Protein AF-0000000069870110 (afdb_homodimer)

Sequence (218 aa):
MSTYSYKNPKFINSPKGVVEVVEVIYDGKDDPAYSLAIIKWENTYKLGIRWNIAYSEWDDYRKQNGQDECIGNPQSRGIPTWFVLPDDMMFGEKFSGAMQRLDELRKGKMSTYSYKNPKFINSPKGVVEVVEVIYDGKDDPAYSLAIIKWENTYKLGIRWNIAYSEWDDYRKQNGQDECIGNPQSRGIPTWFVLPDDMMFGEKFSGAMQRLDELRKGK

pLDDT: mean 87.34, std 10.08, range [49.31, 97.25]

Secondary structure (DSSP, 8-state):
-----B--GGG--PSTTTEEEEEEEEE-SSTT-EEEEEEEETTEEEEEEEESS-GGGTT-HHHHTTSS-B--BSEETTEE--EEPPTTPPB-GGGHHHHHHHHHHHHT-/-----B--GGG--PSTTTEEEEEEEEE-SSTT-EEEEEEEETTEEEEEEEESS-GGGTT-HHHHTTSS-B--BSEETTEE--EEPPTT--B-GGGHHHHHHHHHHHHT-

Organism: Bacteroides thetaiotaomicron (strain ATCC 29148 / DSM 2079 / JCM 5827 / CCUG 10774 / NCTC 10582 / VPI-5482 / E50) (NCBI:txid226186)

Solvent-accessible surface area (backbone atoms only — not comparable to full-atom values): 11997 Å² total; per-residue (Å²): 126,76,45,65,37,50,73,61,70,74,72,51,32,40,61,77,92,38,34,41,57,74,42,76,74,41,74,36,71,81,80,62,26,33,33,34,27,40,24,33,48,79,87,36,74,39,45,27,36,28,32,43,55,28,80,83,46,66,78,32,66,51,25,31,65,42,75,36,70,32,57,25,31,47,50,57,98,81,38,43,34,62,43,71,52,67,85,81,62,39,63,28,76,89,48,41,67,59,51,49,51,50,52,29,51,66,70,71,93,128,76,45,66,38,50,73,61,70,74,70,51,31,38,60,77,92,38,33,41,57,75,43,77,74,41,75,38,74,79,80,62,28,33,34,34,27,40,24,31,47,78,87,37,74,39,47,28,36,29,32,43,56,29,79,83,45,67,79,32,64,51,26,30,65,42,73,35,70,34,56,25,30,46,50,59,97,82,37,41,33,61,43,73,53,66,85,84,63,37,64,29,77,91,47,43,67,58,52,48,51,49,52,31,52,65,68,71,93

Structure (mmCIF, N/CA/C/O backbone):
data_AF-0000000069870110-model_v1
#
loop_
_entity.id
_entity.type
_entity.pdbx_description
1 polymer 'Uncharacterized protein'
#
loop_
_atom_site.group_PDB
_atom_site.id
_atom_site.type_symbol
_atom_site.label_atom_id
_atom_site.label_alt_id
_atom_site.label_comp_id
_atom_site.label_asym_id
_atom_site.label_entity_id
_atom_site.label_seq_id
_atom_site.pdbx_PDB_ins_code
_atom_site.Cartn_x
_atom_site.Cartn_y
_atom_site.Cartn_z
_atom_site.occupancy
_atom_site.B_iso_or_equiv
_atom_site.auth_seq_id
_atom_site.auth_comp_id
_atom_site.auth_asym_id
_atom_site.auth_atom_id
_atom_site.pdbx_PDB_model_num
ATOM 1 N N . MET A 1 1 ? 4.992 -23.312 -16.391 1 50 1 MET A N 1
ATOM 2 C CA . MET A 1 1 ? 5.48 -22.438 -15.32 1 50 1 MET A CA 1
ATOM 3 C C . MET A 1 1 ? 5.363 -20.969 -15.734 1 50 1 MET A C 1
ATOM 5 O O . MET A 1 1 ? 5.746 -20.594 -16.844 1 50 1 MET A O 1
ATOM 9 N N . SER A 1 2 ? 4.379 -20.234 -15.219 1 60.72 2 SER A N 1
ATOM 10 C CA . SER A 1 2 ? 4.199 -18.859 -15.672 1 60.72 2 SER A CA 1
ATOM 11 C C . SER A 1 2 ? 5.477 -18.047 -15.492 1 60.72 2 SER A C 1
ATOM 13 O O . SER A 1 2 ? 6.219 -18.234 -14.531 1 60.72 2 SER A O 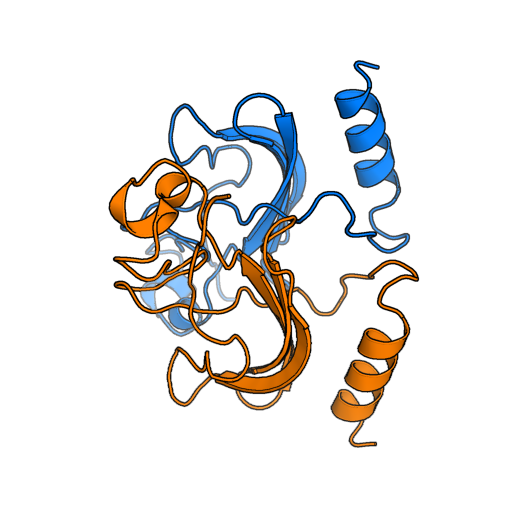1
ATOM 15 N N . THR A 1 3 ? 5.961 -17.609 -16.578 1 84.06 3 THR A N 1
ATOM 16 C CA . THR A 1 3 ? 7.207 -16.844 -16.625 1 84.06 3 THR A CA 1
ATOM 17 C C . THR A 1 3 ? 6.938 -15.352 -16.547 1 84.06 3 THR A C 1
ATOM 19 O O . THR A 1 3 ? 7.27 -14.602 -17.469 1 84.06 3 THR A O 1
ATOM 22 N N . TYR A 1 4 ? 6.242 -14.852 -15.531 1 89.81 4 TYR A N 1
ATOM 23 C CA . TYR A 1 4 ? 5.953 -13.43 -15.398 1 89.81 4 TYR A CA 1
ATOM 24 C C . TYR A 1 4 ? 7.234 -12.609 -15.367 1 89.81 4 TYR A C 1
ATOM 26 O O . TYR A 1 4 ? 8.266 -13.078 -14.875 1 89.81 4 TYR A O 1
ATOM 34 N N . SER A 1 5 ? 7.129 -11.453 -16.047 1 92.75 5 SER A N 1
ATOM 35 C CA . SER A 1 5 ? 8.195 -10.469 -15.898 1 92.75 5 SER A CA 1
ATOM 36 C C . SER A 1 5 ? 7.664 -9.141 -15.367 1 92.75 5 SER A C 1
ATOM 38 O O . SER A 1 5 ? 6.488 -8.82 -15.547 1 92.75 5 SER A O 1
ATOM 40 N N . TYR A 1 6 ? 8.445 -8.484 -14.602 1 94.62 6 TYR A N 1
ATOM 41 C CA . TYR A 1 6 ? 8.094 -7.168 -14.078 1 94.62 6 TYR A CA 1
ATOM 42 C C . TYR A 1 6 ? 9.336 -6.285 -13.969 1 94.62 6 TYR A C 1
ATOM 44 O O . TYR A 1 6 ? 10.461 -6.766 -14.109 1 94.62 6 TYR A O 1
ATOM 52 N N . LYS A 1 7 ? 9.102 -5.055 -13.758 1 94.25 7 LYS A N 1
ATOM 53 C CA . LYS A 1 7 ? 10.211 -4.113 -13.625 1 94.25 7 LYS A CA 1
ATOM 54 C C . LYS A 1 7 ? 11.031 -4.406 -12.375 1 94.25 7 LYS A C 1
ATOM 56 O O . LYS A 1 7 ? 10.477 -4.641 -11.305 1 94.25 7 LYS A O 1
ATOM 61 N N . ASN A 1 8 ? 12.344 -4.402 -12.586 1 95.25 8 ASN A N 1
ATOM 62 C CA . ASN A 1 8 ? 13.234 -4.543 -11.438 1 95.25 8 ASN A CA 1
ATOM 63 C C . ASN A 1 8 ? 12.961 -3.469 -10.391 1 95.25 8 ASN A C 1
ATOM 65 O O . ASN A 1 8 ? 13.062 -2.273 -10.672 1 95.25 8 ASN A O 1
ATOM 69 N N . PRO A 1 9 ? 12.555 -3.916 -9.141 1 96.25 9 PRO A N 1
ATOM 70 C CA . PRO A 1 9 ? 12.188 -2.945 -8.102 1 96.25 9 PRO A CA 1
ATOM 71 C C . PRO A 1 9 ? 13.289 -1.921 -7.844 1 96.25 9 PRO A C 1
ATOM 73 O O . PRO A 1 9 ? 13.008 -0.789 -7.445 1 96.25 9 PRO A O 1
ATOM 76 N N . LYS A 1 10 ? 14.477 -2.238 -8.07 1 95.88 10 LYS A N 1
ATOM 77 C CA . LYS A 1 10 ? 15.602 -1.339 -7.832 1 95.88 10 LYS A CA 1
ATOM 78 C C . LYS A 1 10 ? 15.492 -0.081 -8.688 1 95.88 10 LYS A C 1
ATOM 80 O O . LYS A 1 10 ? 16.016 0.975 -8.32 1 95.88 10 LYS A O 1
ATOM 85 N N . PHE A 1 11 ? 14.703 -0.206 -9.781 1 96.81 11 PHE A N 1
ATOM 86 C CA . PHE A 1 11 ? 14.695 0.89 -10.742 1 96.81 11 PHE A CA 1
ATOM 87 C C . PHE A 1 11 ? 13.328 1.565 -10.781 1 96.81 11 PHE A C 1
ATOM 89 O O . PHE A 1 11 ? 13.039 2.346 -11.695 1 96.81 11 PHE A O 1
ATOM 96 N N . ILE A 1 12 ? 12.469 1.24 -9.852 1 97.25 12 ILE A N 1
ATOM 97 C CA . ILE A 1 12 ? 11.18 1.907 -9.742 1 97.25 12 ILE A CA 1
ATOM 98 C C . ILE A 1 12 ? 11.328 3.207 -8.953 1 97.25 12 ILE A C 1
ATOM 100 O O . ILE A 1 12 ? 11.391 3.189 -7.723 1 97.25 12 ILE A O 1
ATOM 104 N N . ASN A 1 13 ? 11.383 4.301 -9.719 1 96 13 ASN A N 1
ATOM 105 C CA . ASN A 1 13 ? 11.672 5.59 -9.102 1 96 13 ASN A CA 1
ATOM 106 C C . ASN A 1 13 ? 10.578 6.609 -9.398 1 96 13 ASN A C 1
ATOM 108 O O . ASN A 1 13 ? 10.852 7.805 -9.508 1 96 13 ASN A O 1
ATOM 112 N N . SER A 1 14 ? 9.43 6.172 -9.609 1 93.38 14 SER A N 1
ATOM 113 C CA . SER A 1 14 ? 8.281 7.035 -9.867 1 93.38 14 SER A CA 1
ATOM 114 C C . SER A 1 14 ? 7.508 7.324 -8.586 1 93.38 14 SER A C 1
ATOM 116 O O . SER A 1 14 ? 7.34 6.438 -7.742 1 93.38 14 SER A O 1
ATOM 118 N N . PRO A 1 15 ? 6.977 8.547 -8.5 1 90.06 15 PRO A N 1
ATOM 119 C CA . PRO A 1 15 ? 7.18 9.672 -9.414 1 90.06 15 PRO A CA 1
ATOM 120 C C . PRO A 1 15 ? 8.633 10.141 -9.453 1 90.06 15 PRO A C 1
ATOM 122 O O . PRO A 1 15 ? 9.312 10.148 -8.43 1 90.06 15 PRO A O 1
ATOM 125 N N . LYS A 1 16 ? 9.039 10.523 -10.609 1 88.69 16 LYS A N 1
ATOM 126 C CA . LYS A 1 16 ? 10.414 10.961 -10.82 1 88.69 16 LYS A CA 1
ATOM 127 C C . LYS A 1 16 ? 10.734 12.188 -9.969 1 88.69 16 LYS A C 1
ATOM 129 O O . LYS A 1 16 ? 9.922 13.117 -9.875 1 88.69 16 LYS A O 1
ATOM 134 N N . GLY A 1 17 ? 11.914 12.148 -9.344 1 88.56 17 GLY A N 1
ATOM 135 C CA . GLY A 1 17 ? 12.336 13.273 -8.539 1 88.56 17 GLY A CA 1
ATOM 136 C C . GLY A 1 17 ? 11.812 13.219 -7.113 1 88.56 17 GLY A C 1
ATOM 137 O O . GLY A 1 17 ? 12.203 14.031 -6.27 1 88.56 17 GLY A O 1
ATOM 138 N N . VAL A 1 18 ? 10.961 12.359 -6.852 1 90.44 18 VAL A N 1
ATOM 139 C CA . VAL A 1 18 ? 10.352 12.258 -5.531 1 90.44 18 VAL A CA 1
ATOM 140 C C . VAL A 1 18 ? 10.836 10.992 -4.836 1 90.44 18 VAL A C 1
ATOM 142 O O . VAL A 1 18 ? 11.055 10.984 -3.623 1 90.44 18 VAL A O 1
ATOM 145 N N . VAL A 1 19 ? 11.078 9.969 -5.711 1 95.19 19 VAL A N 1
ATOM 146 C CA . VAL A 1 19 ? 11.391 8.664 -5.145 1 95.19 19 VAL A CA 1
ATOM 147 C C . VAL A 1 19 ? 12.781 8.219 -5.605 1 95.19 19 VAL A C 1
ATOM 149 O O . VAL A 1 19 ? 13.117 8.344 -6.785 1 95.19 19 VAL A O 1
ATOM 152 N N . GLU A 1 20 ? 13.531 7.762 -4.676 1 95.5 20 GLU A N 1
ATOM 153 C CA . GLU A 1 20 ? 14.773 7.039 -4.926 1 95.5 20 GLU A CA 1
ATOM 154 C C . GLU A 1 20 ? 14.82 5.73 -4.137 1 95.5 20 GLU A C 1
ATOM 156 O O . GLU A 1 20 ? 14.555 5.715 -2.934 1 95.5 20 GLU A O 1
ATOM 161 N N . VAL A 1 21 ? 15.133 4.672 -4.875 1 95.81 21 VAL A N 1
ATOM 162 C CA . VAL A 1 21 ? 15.273 3.404 -4.164 1 95.81 21 VAL A CA 1
ATOM 163 C C . VAL A 1 21 ? 16.656 3.32 -3.531 1 95.81 21 VAL A C 1
ATOM 165 O O . VAL A 1 21 ? 17.672 3.387 -4.23 1 95.81 21 VAL A O 1
ATOM 168 N N . VAL A 1 22 ? 16.688 3.199 -2.252 1 92.88 22 VAL A N 1
ATOM 169 C CA . VAL A 1 22 ? 17.938 3.123 -1.499 1 92.88 22 VAL A CA 1
ATOM 170 C C . VAL A 1 22 ? 18.391 1.668 -1.401 1 92.88 22 VAL A C 1
ATOM 172 O O . VAL A 1 22 ? 19.562 1.358 -1.64 1 92.88 22 VAL A O 1
ATOM 175 N N . GLU A 1 23 ? 17.453 0.783 -1.033 1 92.56 23 GLU A N 1
ATOM 176 C CA . GLU A 1 23 ? 17.75 -0.632 -0.835 1 92.56 23 GLU A CA 1
ATOM 177 C C . GLU A 1 23 ? 16.5 -1.488 -1.014 1 92.56 23 GLU A C 1
ATOM 179 O O . GLU A 1 23 ? 15.469 -1.215 -0.407 1 92.56 23 GLU A O 1
ATOM 184 N N . VAL A 1 24 ? 16.641 -2.502 -1.857 1 92.44 24 VAL A N 1
ATOM 185 C CA . VAL A 1 24 ? 15.578 -3.49 -1.952 1 92.44 24 VAL A CA 1
ATOM 186 C C . VAL A 1 24 ? 15.742 -4.535 -0.851 1 92.44 24 VAL A C 1
ATOM 188 O O . VAL A 1 24 ? 16.75 -5.254 -0.812 1 92.44 24 VAL A O 1
ATOM 191 N N . ILE A 1 25 ? 14.766 -4.605 -0.024 1 87 25 ILE A N 1
ATOM 192 C CA . ILE A 1 25 ? 14.789 -5.488 1.137 1 87 25 ILE A CA 1
ATOM 193 C C . ILE A 1 25 ? 14.297 -6.875 0.742 1 87 25 ILE A C 1
ATOM 195 O O . ILE A 1 25 ? 14.828 -7.887 1.202 1 87 25 ILE A O 1
ATOM 199 N N . TYR A 1 26 ? 13.266 -6.902 0.04 1 87.31 26 TYR A N 1
ATOM 200 C CA . TYR A 1 26 ? 12.617 -8.133 -0.398 1 87.31 26 TYR A CA 1
ATOM 201 C C . TYR A 1 26 ? 12.109 -8 -1.828 1 87.31 26 TYR A C 1
ATOM 203 O O . TYR A 1 26 ? 11.523 -6.977 -2.195 1 87.31 26 TYR A O 1
ATOM 211 N N . ASP A 1 27 ? 12.352 -8.852 -2.641 1 90.19 27 ASP A N 1
ATOM 212 C CA . ASP A 1 27 ? 11.859 -8.961 -4.012 1 90.19 27 ASP A CA 1
ATOM 213 C C . ASP A 1 27 ? 11.336 -10.367 -4.301 1 90.19 27 ASP A C 1
ATOM 215 O O . ASP A 1 27 ? 12.102 -11.242 -4.723 1 90.19 27 ASP A O 1
ATOM 219 N N . GLY A 1 28 ? 10.008 -10.391 -4.02 1 81.12 28 GLY A N 1
ATOM 220 C CA . GLY A 1 28 ? 9.422 -11.703 -4.254 1 81.12 28 GLY A CA 1
ATOM 221 C C . GLY A 1 28 ? 9.102 -11.953 -5.715 1 81.12 28 GLY A C 1
ATOM 222 O O . GLY A 1 28 ? 8.57 -11.078 -6.406 1 81.12 28 GLY A O 1
ATOM 223 N N . LYS A 1 29 ? 9.766 -12.93 -6.289 1 71.44 29 LYS A N 1
ATOM 224 C CA . LYS A 1 29 ? 9.516 -13.273 -7.684 1 71.44 29 LYS A CA 1
ATOM 225 C C . LYS A 1 29 ? 8.07 -13.742 -7.887 1 71.44 29 LYS A C 1
ATOM 227 O O . LYS A 1 29 ? 7.184 -12.922 -8.141 1 71.44 29 LYS A O 1
ATOM 232 N N . ASP A 1 30 ? 7.82 -14.945 -7.68 1 59.69 30 ASP A N 1
ATOM 233 C CA . ASP A 1 30 ? 6.527 -15.484 -8.078 1 59.69 30 ASP A CA 1
ATOM 234 C C . ASP A 1 30 ? 5.59 -15.609 -6.879 1 59.69 30 ASP A C 1
ATOM 236 O O . ASP A 1 30 ? 4.375 -15.438 -7.016 1 59.69 30 ASP A O 1
ATOM 240 N N . ASP A 1 31 ? 5.883 -15.828 -5.812 1 64.94 31 ASP A N 1
ATOM 241 C CA . ASP A 1 31 ? 4.93 -16.078 -4.738 1 64.94 31 ASP A CA 1
ATOM 242 C C . ASP A 1 31 ? 5.57 -15.867 -3.371 1 64.94 31 ASP A C 1
ATOM 244 O O . ASP A 1 31 ? 6.34 -16.703 -2.9 1 64.94 31 ASP A O 1
ATOM 248 N N . PRO A 1 32 ? 5.211 -14.766 -2.693 1 67 32 PRO A N 1
ATOM 249 C CA . PRO A 1 32 ? 4.289 -13.727 -3.158 1 67 32 PRO A CA 1
ATOM 250 C C . PRO A 1 32 ? 4.984 -12.641 -3.98 1 67 32 PRO A C 1
ATOM 252 O O . PRO A 1 32 ? 6.133 -12.289 -3.699 1 67 32 PRO A O 1
ATOM 255 N N . ALA A 1 33 ? 4.453 -12.18 -4.902 1 8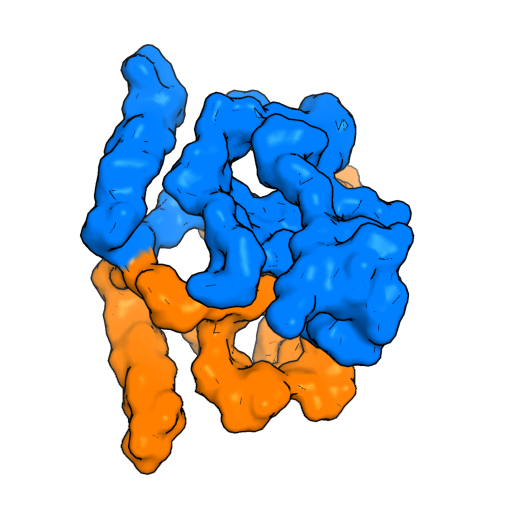7.31 33 ALA A N 1
ATOM 256 C CA . ALA A 1 33 ? 5.098 -11.328 -5.898 1 87.31 33 ALA A CA 1
ATOM 257 C C . ALA A 1 33 ? 5.105 -9.875 -5.453 1 87.31 33 ALA A C 1
ATOM 259 O O . ALA A 1 33 ? 4.707 -8.984 -6.211 1 87.31 33 ALA A O 1
ATOM 260 N N . TYR A 1 34 ? 5.492 -9.672 -4.176 1 92.5 34 TYR A N 1
ATOM 261 C CA . TYR A 1 34 ? 5.645 -8.289 -3.756 1 92.5 34 TYR A CA 1
ATOM 262 C C . TYR A 1 34 ? 7.105 -7.945 -3.51 1 92.5 34 TYR A C 1
ATOM 264 O O . TYR A 1 34 ? 7.957 -8.836 -3.453 1 92.5 34 TYR A O 1
ATOM 272 N N . SER A 1 35 ? 7.402 -6.676 -3.494 1 93.5 35 SER A N 1
ATOM 273 C CA . SER A 1 35 ? 8.711 -6.148 -3.123 1 93.5 35 SER A CA 1
ATOM 274 C C . SER A 1 35 ? 8.602 -5.133 -1.992 1 93.5 35 SER A C 1
ATOM 276 O O . SER A 1 35 ? 7.574 -4.457 -1.856 1 93.5 35 SER A O 1
ATOM 278 N N . LEU A 1 36 ? 9.547 -5.145 -1.176 1 91.56 36 LEU A N 1
ATOM 279 C CA . LEU A 1 36 ? 9.75 -4.184 -0.096 1 91.56 36 LEU A CA 1
ATOM 280 C C . LEU A 1 36 ? 11.102 -3.484 -0.237 1 91.56 36 LEU A C 1
ATOM 282 O O . LEU A 1 36 ? 12.109 -4.129 -0.536 1 91.56 36 LEU A O 1
ATOM 286 N N . ALA A 1 37 ? 11.117 -2.154 -0.022 1 93.44 37 ALA A N 1
ATOM 287 C CA . ALA A 1 37 ? 12.375 -1.415 -0.171 1 93.44 37 ALA A CA 1
ATOM 288 C C . ALA A 1 37 ? 12.43 -0.237 0.797 1 93.44 37 ALA A C 1
ATOM 290 O O . ALA A 1 37 ? 11.398 0.29 1.21 1 93.44 37 ALA A O 1
ATOM 291 N N . ILE A 1 38 ? 13.586 0.071 1.202 1 92.25 38 ILE A N 1
ATOM 292 C CA . ILE A 1 38 ? 13.836 1.397 1.758 1 92.25 38 ILE A CA 1
ATOM 293 C C . ILE A 1 38 ? 13.945 2.416 0.627 1 92.25 38 ILE A C 1
ATOM 295 O O . ILE A 1 38 ? 14.75 2.244 -0.293 1 92.25 38 ILE A O 1
ATOM 299 N N . ILE A 1 39 ? 13.133 3.381 0.67 1 95 39 ILE A N 1
ATOM 300 C CA . ILE A 1 39 ? 13.148 4.406 -0.366 1 95 39 ILE A CA 1
ATOM 301 C C . ILE A 1 39 ? 13.344 5.781 0.271 1 95 39 ILE A C 1
ATOM 303 O O . ILE A 1 39 ? 13.07 5.965 1.459 1 95 39 ILE A O 1
ATOM 307 N N . LYS A 1 40 ? 13.969 6.656 -0.484 1 93 40 LYS A N 1
ATOM 308 C CA . LYS A 1 40 ? 13.898 8.078 -0.156 1 93 40 LYS A CA 1
ATOM 309 C C . LYS A 1 40 ? 12.688 8.734 -0.81 1 93 40 LYS A C 1
ATOM 311 O O . LYS A 1 40 ? 12.555 8.719 -2.033 1 93 40 LYS A O 1
ATOM 316 N N . TRP A 1 41 ? 11.805 9.117 -0.023 1 91.38 41 TRP A N 1
ATOM 317 C CA . TRP A 1 41 ? 10.602 9.828 -0.445 1 91.38 41 TRP A CA 1
ATOM 318 C C . TRP A 1 41 ? 10.625 11.273 0.028 1 91.38 41 TRP A C 1
ATOM 320 O O . TRP A 1 41 ? 10.555 11.547 1.23 1 91.38 41 TRP A O 1
ATOM 330 N N . GLU A 1 42 ? 10.586 12.203 -0.941 1 86.88 42 GLU A N 1
ATOM 331 C CA . GLU A 1 42 ? 10.703 13.625 -0.629 1 86.88 42 GLU A CA 1
ATOM 332 C C . GLU A 1 42 ? 11.805 13.875 0.394 1 86.88 42 GLU A C 1
ATOM 334 O O . GLU A 1 42 ? 11.57 14.508 1.426 1 86.88 42 GLU A O 1
ATOM 339 N N . ASN A 1 43 ? 12.906 13.219 0.304 1 87.38 43 ASN A N 1
ATOM 340 C CA . ASN A 1 43 ? 14.141 13.391 1.056 1 87.38 43 ASN A CA 1
ATOM 341 C C . ASN A 1 43 ? 14.039 12.789 2.453 1 87.38 43 ASN A C 1
ATOM 343 O O . ASN A 1 43 ? 14.812 13.141 3.344 1 87.38 43 ASN A O 1
ATOM 347 N N . THR A 1 44 ? 13.07 12.016 2.676 1 90.44 44 THR A N 1
ATOM 348 C CA . THR A 1 44 ? 12.945 11.258 3.912 1 90.44 44 THR A CA 1
ATOM 349 C C . THR A 1 44 ? 12.945 9.758 3.625 1 90.44 44 THR A C 1
ATOM 351 O O . THR A 1 44 ? 12.375 9.312 2.631 1 90.44 44 THR A O 1
ATOM 354 N N . TYR A 1 45 ? 13.609 9.008 4.523 1 92 45 TYR A N 1
ATOM 355 C CA . TYR A 1 45 ? 13.672 7.562 4.34 1 92 45 TYR A CA 1
ATOM 356 C C . TYR A 1 45 ? 12.383 6.898 4.809 1 92 45 TYR A C 1
ATOM 358 O O . TYR A 1 45 ? 11.906 7.16 5.914 1 92 45 TYR A O 1
ATOM 366 N N . LYS A 1 46 ? 11.859 6.168 3.898 1 91.75 46 LYS A N 1
ATOM 367 C CA . LYS A 1 46 ? 10.602 5.48 4.145 1 91.75 46 LYS A CA 1
ATOM 368 C C . LYS A 1 46 ? 10.68 4.016 3.734 1 91.75 46 LYS A C 1
ATOM 370 O O . LYS A 1 46 ? 11.641 3.602 3.08 1 91.75 46 LYS A O 1
ATOM 375 N N . LEU A 1 47 ? 9.727 3.285 4.191 1 91.06 47 LEU A N 1
ATOM 376 C CA . LEU A 1 47 ? 9.516 1.94 3.664 1 91.06 47 LEU A CA 1
ATOM 377 C C . LEU A 1 47 ? 8.492 1.952 2.539 1 91.06 47 LEU A C 1
ATOM 379 O O . LEU A 1 47 ? 7.398 2.512 2.693 1 91.06 47 LEU A O 1
ATOM 383 N N . GLY A 1 48 ? 8.867 1.426 1.402 1 94.06 48 GLY A N 1
ATOM 384 C CA . GLY A 1 48 ? 7.965 1.251 0.273 1 94.06 48 GLY A CA 1
ATOM 385 C C . GLY A 1 48 ? 7.605 -0.2 0.014 1 94.06 48 GLY A C 1
ATOM 386 O O . GLY A 1 48 ? 8.445 -1.09 0.179 1 94.06 48 GLY A O 1
ATOM 387 N N . ILE A 1 49 ? 6.371 -0.386 -0.426 1 94 49 ILE A N 1
ATOM 388 C CA . ILE A 1 49 ? 5.914 -1.733 -0.747 1 94 49 ILE A CA 1
ATOM 389 C C . ILE A 1 49 ? 5.102 -1.707 -2.039 1 94 49 ILE A C 1
ATOM 391 O O . ILE A 1 49 ? 4.484 -0.691 -2.373 1 94 49 ILE A O 1
ATOM 395 N N . ARG A 1 50 ? 5.188 -2.82 -2.791 1 96.69 50 ARG A N 1
ATOM 396 C CA . ARG A 1 50 ? 4.371 -2.955 -3.99 1 96.69 50 ARG A CA 1
ATOM 397 C C . ARG A 1 50 ? 4.188 -4.422 -4.367 1 96.69 50 ARG A C 1
ATOM 399 O O . ARG A 1 50 ? 5.027 -5.262 -4.039 1 96.69 50 ARG A O 1
ATOM 406 N N . TRP A 1 51 ? 3.104 -4.629 -5.02 1 95.69 51 TRP A N 1
ATOM 407 C CA . TRP A 1 51 ? 2.941 -5.898 -5.727 1 95.69 51 TRP A CA 1
ATOM 408 C C . TRP A 1 51 ? 3.557 -5.824 -7.117 1 95.69 51 TRP A C 1
ATOM 410 O O . TRP A 1 51 ? 3.215 -4.941 -7.91 1 95.69 51 TRP A O 1
ATOM 420 N N . ASN A 1 52 ? 4.41 -6.711 -7.41 1 95.88 52 ASN A N 1
ATOM 421 C CA . ASN A 1 52 ? 5.09 -6.707 -8.703 1 95.88 52 ASN A CA 1
ATOM 422 C C . ASN A 1 52 ? 4.168 -7.188 -9.82 1 95.88 52 ASN A C 1
ATOM 424 O O . ASN A 1 52 ? 4.402 -6.891 -10.992 1 95.88 52 ASN A O 1
ATOM 428 N N . ILE A 1 53 ? 3.24 -7.934 -9.43 1 93.44 53 ILE A N 1
ATOM 429 C CA . ILE A 1 53 ? 2.203 -8.43 -10.328 1 93.44 53 ILE A CA 1
ATOM 430 C C . ILE A 1 53 ? 0.825 -8.094 -9.758 1 93.44 53 ILE A C 1
ATOM 432 O O . ILE A 1 53 ? 0.483 -8.516 -8.656 1 93.44 53 ILE A O 1
ATOM 436 N N . ALA A 1 54 ? 0.09 -7.305 -10.516 1 91.56 54 ALA A N 1
ATOM 437 C CA . ALA A 1 54 ? -1.252 -6.945 -10.07 1 91.56 54 ALA A CA 1
ATOM 438 C C . ALA A 1 54 ? -2.217 -8.117 -10.227 1 91.56 54 ALA A C 1
ATOM 440 O O . ALA A 1 54 ? -2.004 -8.992 -11.062 1 91.56 54 ALA A O 1
ATOM 441 N N . TYR A 1 55 ? -3.277 -8.078 -9.484 1 86.19 55 TYR A N 1
ATOM 442 C CA . TYR A 1 55 ? -4.285 -9.133 -9.539 1 86.19 55 TYR A CA 1
ATOM 443 C C . TYR A 1 55 ? -4.82 -9.305 -10.953 1 86.19 55 TYR A C 1
ATOM 445 O O . TYR A 1 55 ? -4.961 -10.43 -11.438 1 86.19 55 TYR A O 1
ATOM 453 N N . SER A 1 56 ? -5.086 -8.172 -11.633 1 86.25 56 SER A N 1
ATOM 454 C CA . SER A 1 56 ? -5.672 -8.195 -12.969 1 86.25 56 SER A CA 1
ATOM 455 C C . SER A 1 56 ? -4.691 -8.766 -13.992 1 86.25 56 SER A C 1
ATOM 457 O O . SER A 1 56 ? -5.082 -9.086 -15.109 1 86.25 56 SER A O 1
ATOM 459 N N . GLU A 1 57 ? -3.479 -8.875 -13.594 1 91.75 57 GLU A N 1
ATOM 460 C CA . GLU A 1 57 ? -2.451 -9.289 -14.547 1 91.75 57 GLU A CA 1
ATOM 461 C C . GLU A 1 57 ? -2.213 -10.797 -14.484 1 91.75 57 GLU A C 1
ATOM 463 O O . GLU A 1 57 ? -1.593 -11.367 -15.383 1 91.75 57 GLU A O 1
ATOM 468 N N . TRP A 1 58 ? -2.715 -11.43 -13.484 1 88.12 58 TRP A N 1
ATOM 469 C CA . TRP A 1 58 ? -2.465 -12.852 -13.273 1 88.12 58 TRP A CA 1
ATOM 470 C C . TRP A 1 58 ? -3.066 -13.688 -14.398 1 88.12 58 TRP A C 1
ATOM 472 O O . TRP A 1 58 ? -2.494 -14.695 -14.797 1 88.12 58 TRP A O 1
ATOM 482 N N . ASP A 1 59 ? -4.148 -13.242 -14.969 1 89.12 59 ASP A N 1
ATOM 483 C CA . ASP A 1 59 ? -4.84 -14.039 -15.977 1 89.12 59 ASP A CA 1
ATOM 484 C C . ASP A 1 59 ? -4.574 -13.5 -17.375 1 89.12 59 ASP A C 1
ATOM 486 O O . ASP A 1 59 ? -5.199 -13.938 -18.344 1 89.12 59 ASP A O 1
ATOM 490 N N . ASP A 1 60 ? -3.713 -12.562 -17.484 1 92.56 60 ASP A N 1
ATOM 491 C CA . ASP A 1 60 ? -3.316 -12.031 -18.797 1 92.56 60 ASP A CA 1
ATOM 492 C C . ASP A 1 60 ? -2.303 -12.953 -19.469 1 92.56 60 ASP A C 1
ATOM 494 O O . ASP A 1 60 ? -1.146 -13.023 -19.047 1 92.56 60 ASP A O 1
ATOM 498 N N . TYR A 1 61 ? -2.729 -13.617 -20.562 1 93.81 61 TYR A N 1
ATOM 499 C CA . TYR A 1 61 ? -1.938 -14.641 -21.234 1 93.81 61 TYR A CA 1
ATOM 500 C C . TYR A 1 61 ? -0.586 -14.094 -21.672 1 93.81 61 TYR A C 1
ATOM 502 O O . TYR A 1 61 ? 0.438 -14.766 -21.547 1 93.81 61 TYR A O 1
ATOM 510 N N . ARG A 1 62 ? -0.569 -12.875 -22.172 1 95.19 62 ARG A N 1
ATOM 511 C CA . ARG A 1 62 ? 0.685 -12.297 -22.641 1 95.19 62 ARG A CA 1
ATOM 512 C C . ARG A 1 62 ? 1.644 -12.047 -21.484 1 95.19 62 ARG A C 1
ATOM 514 O O . ARG A 1 62 ? 2.859 -12.18 -21.641 1 95.19 62 ARG A O 1
ATOM 521 N N . LYS A 1 63 ? 1.146 -11.711 -20.391 1 93.31 63 LYS A N 1
ATOM 522 C CA . LYS A 1 63 ? 1.961 -11.492 -19.203 1 93.31 63 LYS A CA 1
ATOM 523 C C . LYS A 1 63 ? 2.385 -12.812 -18.578 1 93.31 63 LYS A C 1
ATOM 525 O O . LYS A 1 63 ? 3.523 -12.961 -18.125 1 93.31 63 LYS A O 1
ATOM 530 N N . GLN A 1 64 ? 1.479 -13.75 -18.609 1 91.56 64 GLN A N 1
ATOM 531 C CA . GLN A 1 64 ? 1.763 -15.07 -18.062 1 91.56 64 GLN A CA 1
ATOM 532 C C . GLN A 1 64 ? 2.945 -15.719 -18.781 1 91.56 64 GLN A C 1
ATOM 534 O O . GLN A 1 64 ? 3.725 -16.453 -18.172 1 91.56 64 GLN A O 1
ATOM 539 N N . ASN A 1 65 ? 3.08 -15.344 -20.016 1 92.25 65 ASN A N 1
ATOM 540 C CA . ASN A 1 65 ? 4.117 -15.984 -20.812 1 92.25 65 ASN A CA 1
ATOM 541 C C . ASN A 1 65 ? 5.316 -15.07 -21.016 1 92.25 65 ASN A C 1
ATOM 543 O O . ASN A 1 65 ? 6.191 -15.359 -21.844 1 92.25 65 ASN A O 1
ATOM 547 N N . GLY A 1 66 ? 5.312 -13.969 -20.391 1 90.44 66 GLY A N 1
ATOM 548 C CA . GLY A 1 66 ? 6.469 -13.094 -20.391 1 90.44 66 GLY A CA 1
ATOM 549 C C . GLY A 1 66 ? 6.547 -12.219 -21.641 1 90.44 66 GLY A C 1
ATOM 550 O O . GLY A 1 66 ? 7.562 -11.562 -21.875 1 90.44 66 GLY A O 1
ATOM 551 N N . GLN A 1 67 ? 5.48 -12.25 -22.422 1 95.12 67 GLN A N 1
ATOM 552 C CA . GLN A 1 67 ? 5.477 -11.422 -23.625 1 95.12 67 GLN A CA 1
ATOM 553 C C . GLN A 1 67 ? 5.32 -9.945 -23.266 1 95.12 67 GLN A C 1
ATOM 555 O O . GLN A 1 67 ? 5.895 -9.078 -23.938 1 95.12 67 GLN A O 1
ATOM 560 N N . ASP A 1 68 ? 4.488 -9.664 -22.312 1 95.5 68 ASP A N 1
ATOM 561 C CA . ASP A 1 68 ? 4.34 -8.32 -21.781 1 95.5 68 ASP A CA 1
ATOM 562 C C . ASP A 1 68 ? 4.801 -8.258 -20.312 1 95.5 68 ASP A C 1
ATOM 564 O O . ASP A 1 68 ? 4.582 -9.195 -19.547 1 95.5 68 ASP A O 1
ATOM 568 N N . GLU A 1 69 ? 5.418 -7.199 -20.016 1 95 69 GLU A N 1
ATOM 569 C CA . GLU A 1 69 ? 5.859 -6.969 -18.641 1 95 69 GLU A CA 1
ATOM 570 C C . GLU A 1 69 ? 4.688 -6.582 -17.75 1 95 69 GLU A C 1
ATOM 572 O O . GLU A 1 69 ? 3.814 -5.809 -18.156 1 95 69 GLU A O 1
ATOM 577 N N . CYS A 1 70 ? 4.668 -7.133 -16.562 1 95.5 70 CYS A N 1
ATOM 578 C CA . CYS A 1 70 ? 3.684 -6.719 -15.562 1 95.5 70 CYS A CA 1
ATOM 579 C C . CYS A 1 70 ? 4.031 -5.348 -14.992 1 95.5 70 CYS A C 1
ATOM 581 O O . CYS A 1 70 ? 5.203 -5.051 -14.75 1 95.5 70 CYS A O 1
ATOM 583 N N . ILE A 1 71 ? 3.035 -4.59 -14.805 1 95.69 71 ILE A N 1
ATOM 584 C CA . ILE A 1 71 ? 3.217 -3.264 -14.219 1 95.69 71 ILE A CA 1
ATOM 585 C C . ILE A 1 71 ? 3.129 -3.354 -12.703 1 95.69 71 ILE A C 1
ATOM 587 O O . ILE A 1 71 ? 3.873 -2.676 -11.992 1 95.69 71 ILE A O 1
ATOM 591 N N . GLY A 1 72 ? 2.264 -4.215 -12.172 1 94.81 72 GLY A N 1
ATOM 592 C CA . GLY A 1 72 ? 2.072 -4.375 -10.734 1 94.81 72 GLY A CA 1
ATOM 593 C C . GLY A 1 72 ? 1.174 -3.312 -10.133 1 94.81 72 GLY A C 1
ATOM 594 O O . GLY A 1 72 ? 0.371 -2.695 -10.836 1 94.81 72 GLY A O 1
ATOM 595 N N . ASN A 1 73 ? 1.24 -3.24 -8.812 1 94.56 73 ASN A N 1
ATOM 596 C CA . ASN A 1 73 ? 0.417 -2.326 -8.031 1 94.56 73 ASN A CA 1
ATOM 597 C C . ASN A 1 73 ? 1.155 -1.828 -6.789 1 94.56 73 ASN A C 1
ATOM 599 O O . ASN A 1 73 ? 1.792 -2.613 -6.082 1 94.56 73 ASN A O 1
ATOM 603 N N . PRO A 1 74 ? 1.023 -0.513 -6.637 1 95.75 74 PRO A N 1
A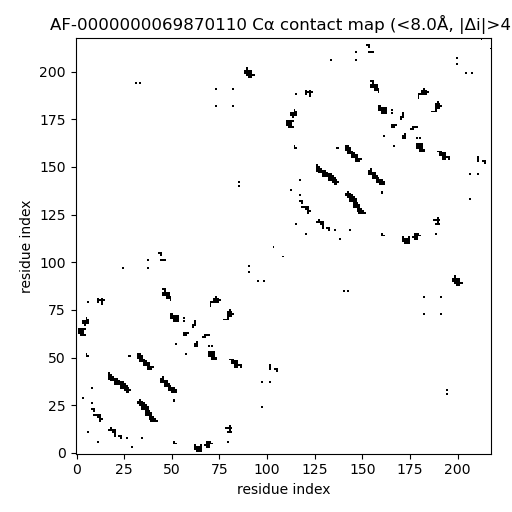TOM 604 C CA . PRO A 1 74 ? 0.286 0.541 -7.336 1 95.75 74 PRO A CA 1
ATOM 605 C C . PRO A 1 74 ? 1.005 1.03 -8.594 1 95.75 74 PRO A C 1
ATOM 607 O O . PRO A 1 74 ? 2.156 0.66 -8.828 1 95.75 74 PRO A O 1
ATOM 610 N N . GLN A 1 75 ? 0.251 1.652 -9.414 1 94.19 75 GLN A N 1
ATOM 611 C CA . GLN A 1 75 ? 0.791 2.289 -10.609 1 94.19 75 GLN A CA 1
ATOM 612 C C . GLN A 1 75 ? 0.075 3.604 -10.906 1 94.19 75 GLN A C 1
ATOM 614 O O . GLN A 1 75 ? -1.021 3.848 -10.398 1 94.19 75 GLN A O 1
ATOM 619 N N . SER A 1 76 ? 0.767 4.445 -11.539 1 89.88 76 SER A N 1
ATOM 620 C CA . SER A 1 76 ? 0.175 5.684 -12.039 1 89.88 76 SER A CA 1
ATOM 621 C C . SER A 1 76 ? 0.396 5.844 -13.539 1 89.88 76 SER A C 1
ATOM 623 O O . SER A 1 76 ? 1.536 5.945 -13.992 1 89.88 76 SER A O 1
ATOM 625 N N . ARG A 1 77 ? -0.744 5.816 -14.32 1 89.25 77 ARG A N 1
ATOM 626 C CA . ARG A 1 77 ? -0.708 5.965 -15.773 1 89.25 77 ARG A CA 1
ATOM 627 C C . ARG A 1 77 ? 0.23 4.941 -16.406 1 89.25 77 ARG A C 1
ATOM 629 O O . ARG A 1 77 ? 1.051 5.285 -17.266 1 89.25 77 ARG A O 1
ATOM 636 N N . GLY A 1 78 ? 0.235 3.812 -15.852 1 91.31 78 GLY A N 1
ATOM 637 C CA . GLY A 1 78 ? 0.997 2.721 -16.438 1 91.31 78 GLY A CA 1
ATOM 638 C C . GLY A 1 78 ? 2.424 2.65 -15.93 1 91.31 78 GLY A C 1
ATOM 639 O O . GLY A 1 78 ? 3.209 1.815 -16.391 1 91.31 78 GLY A O 1
ATOM 640 N N . ILE A 1 79 ? 2.785 3.477 -15.031 1 94.88 79 ILE A N 1
ATOM 641 C CA . ILE A 1 79 ? 4.133 3.498 -14.477 1 94.88 79 ILE A CA 1
ATOM 642 C C . ILE A 1 79 ? 4.121 2.92 -13.062 1 94.88 79 ILE A C 1
ATOM 644 O O . ILE A 1 79 ? 3.359 3.375 -12.211 1 94.88 79 ILE A O 1
ATOM 648 N N . PRO A 1 80 ? 4.949 1.902 -12.828 1 96.5 80 PRO A N 1
ATOM 649 C CA . PRO A 1 80 ? 4.984 1.333 -11.477 1 96.5 80 PRO A CA 1
ATOM 650 C C . PRO A 1 80 ? 5.445 2.338 -10.422 1 96.5 80 PRO A C 1
ATOM 652 O O . PRO A 1 80 ? 6.336 3.148 -10.688 1 96.5 80 PRO A O 1
ATOM 655 N N . THR A 1 81 ? 4.805 2.305 -9.273 1 96.62 81 THR A N 1
ATOM 656 C CA . THR A 1 81 ? 5.152 3.16 -8.148 1 96.62 81 THR A CA 1
ATOM 657 C C . THR A 1 81 ? 5.191 2.355 -6.848 1 96.62 81 THR A C 1
ATOM 659 O O . THR A 1 81 ? 4.965 1.145 -6.855 1 96.62 81 THR A O 1
ATOM 662 N N . TRP A 1 82 ? 5.555 3 -5.773 1 96.5 82 TRP A N 1
ATOM 663 C CA . TRP A 1 82 ? 5.586 2.398 -4.445 1 96.5 82 TRP A CA 1
ATOM 664 C C . TRP A 1 82 ? 4.43 2.906 -3.592 1 96.5 82 TRP A C 1
ATOM 666 O O . TRP A 1 82 ? 4.027 4.066 -3.705 1 96.5 82 TRP A O 1
ATOM 676 N N . PHE A 1 83 ? 3.873 2.033 -2.805 1 96.31 83 PHE A N 1
ATOM 677 C CA . PHE A 1 83 ? 3.082 2.475 -1.663 1 96.31 83 PHE A CA 1
ATOM 678 C C . PHE A 1 83 ? 3.975 2.742 -0.457 1 96.31 83 PHE A C 1
ATOM 680 O O . PHE A 1 83 ? 4.688 1.848 0.005 1 96.31 83 PHE A O 1
ATOM 687 N N . VAL A 1 84 ? 3.934 3.934 -0.022 1 94.75 84 VAL A N 1
ATOM 688 C CA . VAL A 1 84 ? 4.758 4.305 1.124 1 94.75 84 VAL A CA 1
ATOM 689 C C . VAL A 1 84 ? 4.062 3.885 2.418 1 94.75 84 VAL A C 1
ATOM 691 O O . VAL A 1 84 ? 2.951 4.332 2.705 1 94.75 84 VAL A O 1
ATOM 694 N N . LEU A 1 85 ? 4.695 3.074 3.16 1 91.25 85 LEU A N 1
ATOM 695 C CA . LEU A 1 85 ? 4.117 2.609 4.414 1 91.25 85 LEU A CA 1
ATOM 696 C C . LEU A 1 85 ? 4.262 3.666 5.504 1 91.25 85 LEU A C 1
ATOM 698 O O . LEU A 1 85 ? 5.258 4.395 5.539 1 91.25 85 LEU A O 1
ATOM 702 N N . PRO A 1 86 ? 3.26 3.736 6.395 1 88.19 86 PRO A N 1
ATOM 703 C CA . PRO A 1 86 ? 3.381 4.676 7.508 1 88.19 86 PRO A CA 1
ATOM 704 C C . PRO A 1 86 ? 4.594 4.391 8.391 1 88.19 86 PRO A C 1
ATOM 706 O O . PRO A 1 86 ? 4.938 3.229 8.617 1 88.19 86 PRO A O 1
ATOM 709 N N . ASP A 1 87 ? 5.133 5.469 8.984 1 82.12 87 ASP A N 1
ATOM 710 C CA . ASP A 1 87 ? 6.355 5.379 9.773 1 82.12 87 ASP A CA 1
ATOM 711 C C . ASP A 1 87 ? 6.129 4.582 11.055 1 82.12 87 ASP A C 1
ATOM 713 O O . ASP A 1 87 ? 7.059 3.971 11.586 1 82.12 87 ASP A O 1
ATOM 717 N N . ASP A 1 88 ? 5.031 4.633 11.531 1 73.31 88 ASP A N 1
ATOM 718 C CA . ASP A 1 88 ? 4.793 4.043 12.844 1 73.31 88 ASP A CA 1
ATOM 719 C C . ASP A 1 88 ? 4.355 2.588 12.719 1 73.31 88 ASP A C 1
ATOM 721 O O . ASP A 1 88 ? 4.031 1.944 13.719 1 73.31 88 ASP A O 1
ATOM 725 N N . MET A 1 89 ? 4.336 2.154 11.516 1 72.81 89 MET A N 1
ATOM 726 C CA . MET A 1 89 ? 3.998 0.744 11.344 1 72.81 89 MET A CA 1
ATOM 727 C C . MET A 1 89 ? 5.164 -0.147 11.758 1 72.81 89 MET A C 1
ATOM 729 O O . MET A 1 89 ? 6.324 0.172 11.484 1 72.81 89 MET A O 1
ATOM 733 N N . MET A 1 90 ? 4.832 -1.08 12.586 1 65.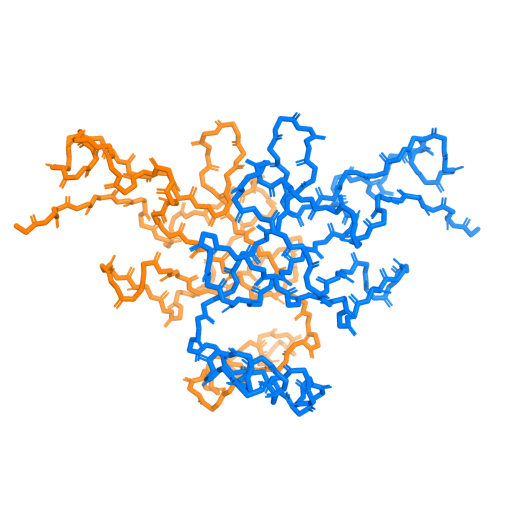69 90 MET A N 1
ATOM 734 C CA . MET A 1 90 ? 5.852 -2.035 13.016 1 65.69 90 MET A CA 1
ATOM 735 C C . MET A 1 90 ? 5.695 -3.361 12.281 1 65.69 90 MET A C 1
ATOM 737 O O . MET A 1 90 ? 4.574 -3.793 12 1 65.69 90 MET A O 1
ATOM 741 N N . PHE A 1 91 ? 6.816 -3.773 11.797 1 65.81 91 PHE A N 1
ATOM 742 C CA . PHE A 1 91 ? 6.848 -5.039 11.078 1 65.81 91 PHE A CA 1
ATOM 743 C C . PHE A 1 91 ? 7.398 -6.152 11.961 1 65.81 91 PHE A C 1
ATOM 745 O O . PHE A 1 91 ? 8.055 -5.887 12.969 1 65.81 91 PHE A O 1
ATOM 752 N N . GLY A 1 92 ? 6.887 -7.293 11.68 1 63.09 92 GLY A N 1
ATOM 753 C CA . GLY A 1 92 ? 7.355 -8.453 12.43 1 63.09 92 GLY A CA 1
ATOM 754 C C . GLY A 1 92 ? 8.859 -8.648 12.352 1 63.09 92 GLY A C 1
ATOM 755 O O . GLY A 1 92 ? 9.562 -7.836 11.742 1 63.09 92 GLY A O 1
ATOM 756 N N . GLU A 1 93 ? 9.25 -9.664 13.008 1 68.44 93 GLU A N 1
ATOM 757 C CA . GLU A 1 93 ? 10.664 -9.984 13.18 1 68.44 93 GLU A CA 1
ATOM 758 C C . GLU A 1 93 ? 11.328 -10.312 11.844 1 68.44 93 GLU A C 1
ATOM 760 O O . GLU A 1 93 ? 12.523 -10.078 11.664 1 68.44 93 GLU A O 1
ATOM 765 N N . LYS A 1 94 ? 10.539 -10.648 10.922 1 70.06 94 LYS A N 1
ATOM 766 C CA . LYS A 1 94 ? 11.078 -11.062 9.625 1 70.06 94 LYS A CA 1
ATOM 767 C C . LYS A 1 94 ? 11.836 -9.914 8.961 1 70.06 94 LYS A C 1
ATOM 769 O O . LYS A 1 94 ? 12.805 -10.148 8.234 1 70.06 94 LYS A O 1
ATOM 774 N N . PHE A 1 95 ? 11.484 -8.742 9.227 1 72.44 95 PHE A N 1
ATOM 775 C CA . PHE A 1 95 ? 12.102 -7.605 8.562 1 72.44 95 PHE A CA 1
ATOM 776 C C . PHE A 1 95 ? 12.859 -6.738 9.555 1 72.44 95 PHE A C 1
ATOM 778 O O . PHE A 1 95 ? 13.023 -5.535 9.344 1 72.44 95 PHE A O 1
ATOM 785 N N . SER A 1 96 ? 13.172 -7.355 10.617 1 74.12 96 SER A N 1
ATOM 786 C CA . SER A 1 96 ? 13.797 -6.609 11.703 1 74.12 96 SER A CA 1
ATOM 787 C C . SER A 1 96 ? 15.078 -5.922 11.234 1 74.12 96 SER A C 1
ATOM 789 O O . SER A 1 96 ? 15.352 -4.785 11.625 1 74.12 96 SER A O 1
ATOM 791 N N . GLY A 1 97 ? 15.898 -6.625 10.43 1 73.62 97 GLY A N 1
ATOM 792 C CA . GLY A 1 97 ? 17.109 -6.016 9.914 1 73.62 97 GLY A CA 1
ATOM 793 C C . GLY A 1 97 ? 16.859 -4.785 9.07 1 73.62 97 GLY A C 1
ATOM 794 O O . GLY A 1 97 ? 17.531 -3.766 9.219 1 73.62 97 GLY A O 1
ATOM 795 N N . ALA A 1 98 ? 15.914 -4.902 8.227 1 74.44 98 ALA A N 1
ATOM 796 C CA . ALA A 1 98 ? 15.562 -3.777 7.363 1 74.44 98 ALA A CA 1
ATOM 797 C C . ALA A 1 98 ? 15.039 -2.6 8.18 1 74.44 98 ALA A C 1
ATOM 799 O O . ALA A 1 98 ? 15.336 -1.443 7.875 1 74.44 98 ALA A O 1
ATOM 800 N N . MET A 1 99 ? 14.273 -2.93 9.219 1 79.31 99 MET A N 1
ATOM 801 C CA . MET A 1 99 ? 13.742 -1.878 10.086 1 79.31 99 MET A CA 1
ATOM 802 C C . MET A 1 99 ? 14.875 -1.152 10.805 1 79.31 99 MET A C 1
ATOM 804 O O . MET A 1 99 ? 14.828 0.068 10.969 1 79.31 99 MET A O 1
ATOM 808 N N . GLN A 1 100 ? 15.805 -1.988 11.219 1 80.56 100 GLN A N 1
ATOM 809 C CA . GLN A 1 100 ? 16.969 -1.391 11.875 1 80.56 100 GLN A CA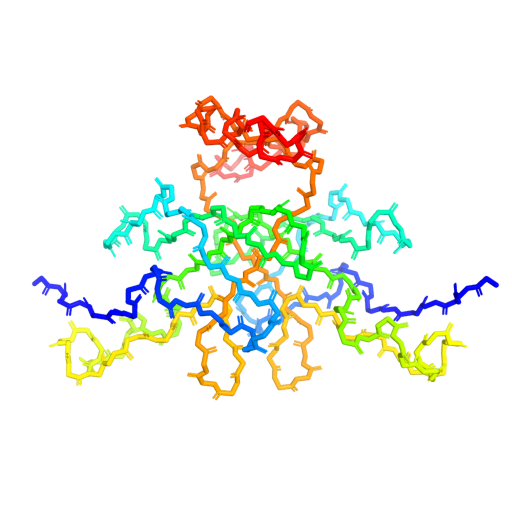 1
ATOM 810 C C . GLN A 1 100 ? 17.719 -0.475 10.914 1 80.56 100 GLN A C 1
ATOM 812 O O . GLN A 1 100 ? 18.109 0.633 11.281 1 80.56 100 GLN A O 1
ATOM 817 N N . ARG A 1 101 ? 18.031 -0.949 9.797 1 83.38 101 ARG A N 1
ATOM 818 C CA . ARG A 1 101 ? 18.703 -0.156 8.773 1 83.38 101 ARG A CA 1
ATOM 819 C C . ARG A 1 101 ? 17.938 1.135 8.492 1 83.38 101 ARG A C 1
ATOM 821 O O . ARG A 1 101 ? 18.547 2.207 8.398 1 83.38 101 ARG A O 1
ATOM 828 N N . LEU A 1 102 ? 16.688 1.06 8.32 1 83.25 102 LEU A N 1
ATOM 829 C CA . LEU A 1 102 ? 15.828 2.221 8.102 1 83.25 102 LEU A CA 1
ATOM 830 C C . LEU A 1 102 ? 15.977 3.23 9.234 1 83.25 102 LEU A C 1
ATOM 832 O O . LEU A 1 102 ? 16.109 4.43 8.984 1 83.25 102 LEU A O 1
ATOM 836 N N . ASP A 1 103 ? 15.914 2.697 10.445 1 82.5 103 ASP A N 1
ATOM 837 C CA . ASP A 1 103 ? 16.062 3.562 11.617 1 82.5 103 ASP A CA 1
ATOM 838 C C . ASP A 1 103 ? 17.422 4.277 11.594 1 82.5 103 ASP A C 1
ATOM 840 O O . ASP A 1 103 ? 17.5 5.457 11.938 1 82.5 103 ASP A O 1
ATOM 844 N N . GLU A 1 104 ? 18.438 3.514 11.211 1 85.25 104 GLU A N 1
ATOM 845 C CA . GLU A 1 104 ? 19.781 4.086 11.117 1 85.25 104 GLU A CA 1
ATOM 846 C C . GLU A 1 104 ? 19.844 5.199 10.078 1 85.25 104 GLU A C 1
ATOM 848 O O . GLU A 1 104 ? 20.438 6.254 10.32 1 85.25 104 GLU A O 1
ATOM 853 N N . LEU A 1 105 ? 19.266 4.977 9.023 1 85.06 105 LEU A N 1
ATOM 854 C CA . LEU A 1 105 ? 19.234 5.969 7.953 1 85.06 105 LEU A CA 1
ATOM 855 C C . LEU A 1 105 ? 18.484 7.215 8.391 1 85.06 105 LEU A C 1
ATOM 857 O O . LEU A 1 105 ? 18.906 8.336 8.102 1 85.06 105 LEU A O 1
ATOM 861 N N . ARG A 1 106 ? 17.344 6.977 9.055 1 81.25 106 ARG A N 1
ATOM 862 C CA . ARG A 1 106 ? 16.531 8.094 9.516 1 81.25 106 ARG A CA 1
ATOM 863 C C . ARG A 1 106 ? 17.297 8.953 10.516 1 81.25 106 ARG A C 1
ATOM 865 O O . ARG A 1 106 ? 17.078 10.164 10.594 1 81.25 106 ARG A O 1
ATOM 872 N N . LYS A 1 107 ? 18.156 8.266 11.227 1 84.12 107 LYS A N 1
ATOM 873 C CA . LYS A 1 107 ? 18.938 8.961 12.242 1 84.12 107 LYS A CA 1
ATOM 874 C C . LYS A 1 107 ? 20.25 9.508 11.664 1 84.12 107 LYS A C 1
ATOM 876 O O . LYS A 1 107 ? 20.953 10.266 12.328 1 84.12 107 LYS A O 1
ATOM 881 N N . GLY A 1 108 ? 20.438 9.227 10.445 1 74.69 108 GLY A N 1
ATOM 882 C CA . GLY A 1 108 ? 21.672 9.68 9.82 1 74.69 108 GLY A CA 1
ATOM 883 C C . GLY A 1 108 ? 22.875 8.828 10.188 1 74.69 108 GLY A C 1
ATOM 884 O O . GLY A 1 108 ? 23.984 9.344 10.297 1 74.69 108 GLY A O 1
ATOM 885 N N . LYS A 1 109 ? 22.578 7.586 10.633 1 68.44 109 LYS A N 1
ATOM 886 C CA . LYS A 1 109 ? 23.703 6.703 10.961 1 68.44 109 LYS A CA 1
ATOM 887 C C . LYS A 1 109 ? 23.984 5.738 9.812 1 68.44 109 LYS A C 1
ATOM 889 O O . LYS A 1 109 ? 23.078 5.348 9.078 1 68.44 109 LYS A O 1
ATOM 894 N N . MET B 1 1 ? -6.691 25.703 10.258 1 49.31 1 MET B N 1
ATOM 895 C CA . MET B 1 1 ? -6.699 24.266 10.445 1 49.31 1 MET B CA 1
ATOM 896 C C . MET B 1 1 ? -7.199 23.547 9.195 1 49.31 1 MET B C 1
ATOM 898 O O . MET B 1 1 ? -8.219 23.938 8.625 1 49.31 1 MET B O 1
ATOM 902 N N . SER B 1 2 ? -6.324 22.953 8.398 1 60.16 2 SER B N 1
ATOM 903 C CA . SER B 1 2 ? -6.781 22.344 7.152 1 60.16 2 SER B CA 1
ATOM 904 C C . SER B 1 2 ? -7.895 21.344 7.406 1 60.16 2 SER B C 1
ATOM 906 O O . SER B 1 2 ? -7.871 20.625 8.414 1 60.16 2 SER B O 1
ATOM 908 N N . THR B 1 3 ? -8.992 21.641 6.863 1 83.75 3 THR B N 1
ATOM 909 C CA . THR B 1 3 ? -10.195 20.828 7.027 1 83.75 3 THR B CA 1
ATOM 910 C C . THR B 1 3 ? -10.312 19.797 5.902 1 83.75 3 THR B C 1
ATOM 912 O O . THR B 1 3 ? -11.281 19.828 5.137 1 83.75 3 THR B O 1
ATOM 915 N N . TYR B 1 4 ? -9.328 18.938 5.668 1 89.75 4 TYR B N 1
ATOM 916 C CA . TYR B 1 4 ? -9.391 17.938 4.605 1 89.75 4 TYR B CA 1
ATOM 917 C C . TYR B 1 4 ? -10.586 17.016 4.789 1 89.75 4 TYR B C 1
ATOM 919 O O . TYR B 1 4 ? -10.984 16.734 5.918 1 89.75 4 TYR B O 1
ATOM 927 N N . SER B 1 5 ? -11.18 16.75 3.635 1 92.69 5 SER B N 1
ATOM 928 C CA . SER B 1 5 ? -12.195 15.695 3.633 1 92.69 5 SER B CA 1
ATOM 929 C C . SER B 1 5 ? -11.805 14.547 2.699 1 92.69 5 SER B C 1
ATOM 931 O O . SER B 1 5 ? -11.062 14.758 1.734 1 92.69 5 SER B O 1
ATOM 933 N N . TYR B 1 6 ? -12.148 13.375 3.068 1 94.5 6 TYR B N 1
ATOM 934 C CA . TYR B 1 6 ? -11.914 12.195 2.24 1 94.5 6 TYR B CA 1
ATOM 935 C C . TYR B 1 6 ? -13.055 11.188 2.391 1 94.5 6 TYR B C 1
ATOM 937 O O . TYR B 1 6 ? -13.906 11.336 3.268 1 94.5 6 TYR B O 1
ATOM 945 N N . LYS B 1 7 ? -13.07 10.25 1.53 1 94.19 7 LYS B N 1
ATOM 946 C CA . LYS B 1 7 ? -14.109 9.234 1.582 1 94.19 7 LYS B CA 1
ATOM 947 C C . LYS B 1 7 ? -13.992 8.383 2.846 1 94.19 7 LYS B C 1
ATOM 949 O O . LYS B 1 7 ? -12.891 7.969 3.217 1 94.19 7 LYS B O 1
ATOM 954 N N . ASN B 1 8 ? -15.148 8.195 3.48 1 95.25 8 ASN B N 1
ATOM 955 C CA . ASN B 1 8 ? -15.172 7.305 4.633 1 95.25 8 ASN B CA 1
ATOM 956 C C . ASN B 1 8 ? -14.648 5.918 4.277 1 95.25 8 ASN B C 1
ATOM 958 O O . ASN B 1 8 ? -15.195 5.246 3.398 1 95.25 8 ASN B O 1
ATOM 962 N N . PRO B 1 9 ? -13.516 5.484 4.945 1 96.25 9 PRO B N 1
ATOM 963 C CA . PRO B 1 9 ? -12.891 4.203 4.598 1 96.25 9 PRO B CA 1
ATOM 964 C C . PRO B 1 9 ? -13.883 3.039 4.652 1 96.25 9 PRO B C 1
ATOM 966 O O . PRO B 1 9 ? -13.719 2.057 3.924 1 96.25 9 PRO B O 1
ATOM 969 N N . LYS B 1 10 ? -14.867 3.129 5.414 1 96 10 LYS B N 1
ATOM 970 C CA . LYS B 1 10 ? -15.852 2.057 5.555 1 96 10 LYS B CA 1
ATOM 971 C C . LYS B 1 10 ? -16.562 1.781 4.234 1 96 10 LYS B C 1
ATOM 973 O O . LYS B 1 10 ? -17.031 0.667 3.994 1 96 10 LYS B O 1
ATOM 978 N N . PHE B 1 11 ? -16.516 2.795 3.344 1 96.88 11 PHE B N 1
ATOM 979 C CA . PHE B 1 11 ? -17.312 2.682 2.135 1 96.88 11 PHE B CA 1
ATOM 980 C C . PHE B 1 11 ? -16.438 2.576 0.898 1 96.88 11 PHE B C 1
ATOM 982 O O . PHE B 1 11 ? -16.906 2.715 -0.229 1 96.88 11 PHE B O 1
ATOM 989 N N . ILE B 1 12 ? -15.156 2.389 1.085 1 97.25 12 ILE B N 1
ATOM 990 C CA . ILE B 1 12 ? -14.242 2.176 -0.034 1 97.25 12 ILE B CA 1
ATOM 991 C C . ILE B 1 12 ? -14.258 0.704 -0.438 1 97.25 12 ILE B C 1
ATOM 993 O O . ILE B 1 12 ? -13.602 -0.127 0.2 1 97.25 12 ILE B O 1
ATOM 997 N N . ASN B 1 13 ? -15 0.438 -1.512 1 96.12 13 ASN B N 1
ATOM 998 C CA . ASN B 1 13 ? -15.211 -0.948 -1.918 1 96.12 13 ASN B CA 1
ATOM 999 C C . ASN B 1 13 ? -14.766 -1.184 -3.359 1 96.12 13 ASN B C 1
ATOM 1001 O O . ASN B 1 13 ? -15.344 -2.016 -4.062 1 96.12 13 ASN B O 1
ATOM 1005 N N . SER B 1 14 ? -13.867 -0.436 -3.807 1 93.5 14 SER B N 1
ATOM 1006 C CA . SER B 1 14 ? -13.32 -0.57 -5.152 1 93.5 14 SER B CA 1
ATOM 1007 C C . SER B 1 14 ? -12.062 -1.432 -5.156 1 93.5 14 SER B C 1
ATOM 1009 O O . SER B 1 14 ? -11.227 -1.325 -4.258 1 93.5 14 SER B O 1
ATOM 1011 N N . PRO B 1 15 ? -11.898 -2.215 -6.23 1 90.44 15 PRO B N 1
ATOM 1012 C CA . PRO B 1 15 ? -12.859 -2.443 -7.316 1 90.44 15 PRO B CA 1
ATOM 1013 C C . PRO B 1 15 ? -14.148 -3.109 -6.836 1 90.44 15 PRO B C 1
ATOM 1015 O O . PRO B 1 15 ? -14.109 -3.977 -5.957 1 90.44 15 PRO B O 1
ATOM 1018 N N . LYS B 1 16 ? -15.227 -2.684 -7.426 1 89.06 16 LYS B N 1
ATOM 1019 C CA . LYS B 1 16 ? -16.531 -3.195 -7.047 1 89.06 16 LYS B CA 1
ATOM 1020 C C . LYS B 1 16 ? -16.641 -4.699 -7.289 1 89.06 16 LYS B C 1
ATOM 1022 O O . LYS B 1 16 ? -16.188 -5.195 -8.32 1 89.06 16 LYS B O 1
ATOM 1027 N N . GLY B 1 17 ? -17.219 -5.391 -6.301 1 88.94 17 GLY B N 1
ATOM 1028 C CA . GLY B 1 17 ? -17.375 -6.828 -6.438 1 88.94 17 GLY B CA 1
ATOM 1029 C C . GLY B 1 17 ? -16.156 -7.613 -6 1 88.94 17 GLY B C 1
ATOM 1030 O O . GLY B 1 17 ? -16.203 -8.844 -5.914 1 88.94 17 GLY B O 1
ATOM 1031 N N . VAL B 1 18 ? -15.117 -6.984 -5.781 1 90.56 18 VAL B N 1
ATOM 1032 C CA . VAL B 1 18 ? -13.875 -7.645 -5.41 1 90.56 18 VAL B CA 1
ATOM 1033 C C . VAL B 1 18 ? -13.547 -7.344 -3.947 1 90.56 18 VAL B C 1
ATOM 1035 O O . VAL B 1 18 ? -13.047 -8.211 -3.227 1 90.56 18 VAL B O 1
ATOM 1038 N N . VAL B 1 19 ? -13.945 -6.109 -3.557 1 95.31 19 VAL B N 1
ATOM 1039 C CA . VAL B 1 19 ? -13.547 -5.66 -2.225 1 95.31 19 VAL B CA 1
ATOM 1040 C C . VAL B 1 19 ? -14.789 -5.391 -1.38 1 95.31 19 VAL B C 1
ATOM 1042 O O . VAL B 1 19 ? -15.75 -4.777 -1.852 1 95.31 19 VAL B O 1
ATOM 1045 N N . GLU B 1 20 ? -14.758 -5.879 -0.2 1 95.62 20 GLU B N 1
ATOM 1046 C CA . GLU B 1 20 ? -15.695 -5.523 0.861 1 95.62 20 GLU B CA 1
ATOM 1047 C C . GLU B 1 20 ? -14.961 -5.152 2.146 1 95.62 20 GLU B C 1
ATOM 1049 O O . GLU B 1 20 ? -14.07 -5.879 2.594 1 95.62 20 GLU B O 1
ATOM 1054 N N . VAL B 1 21 ? -15.352 -4.008 2.674 1 95.94 21 VAL B N 1
ATOM 1055 C CA . VAL B 1 21 ? -14.75 -3.635 3.949 1 95.94 21 VAL B CA 1
ATOM 1056 C C . VAL B 1 21 ? -15.469 -4.348 5.09 1 95.94 21 VAL B C 1
ATOM 1058 O O . VAL B 1 21 ? -16.672 -4.18 5.27 1 95.94 21 VAL B O 1
ATOM 1061 N N . VAL B 1 22 ? -14.742 -5.125 5.812 1 93.19 22 VAL B N 1
ATOM 1062 C CA . VAL B 1 22 ? -15.297 -5.891 6.926 1 93.19 22 VAL B CA 1
ATOM 1063 C C . VAL B 1 22 ? -15.234 -5.059 8.203 1 93.19 22 VAL B C 1
ATOM 1065 O O . VAL B 1 22 ? -16.219 -4.969 8.945 1 93.19 22 VAL B O 1
ATOM 1068 N N . GLU B 1 23 ? -14.062 -4.453 8.461 1 92.94 23 GLU B N 1
ATOM 1069 C CA . GLU B 1 23 ? -13.836 -3.676 9.672 1 92.94 23 GLU B CA 1
ATOM 1070 C C . GLU B 1 23 ? -12.727 -2.648 9.469 1 92.94 23 GLU B C 1
ATOM 1072 O O . GLU B 1 23 ? -11.633 -2.988 9.008 1 92.94 23 GLU B O 1
ATOM 1077 N N . VAL B 1 24 ? -13.055 -1.417 9.812 1 92.5 24 VAL B N 1
ATOM 1078 C CA . VAL B 1 24 ? -12.016 -0.397 9.836 1 92.5 24 VAL B CA 1
ATOM 1079 C C . VAL B 1 24 ? -11.266 -0.454 11.164 1 92.5 24 VAL B C 1
ATOM 1081 O O . VAL B 1 24 ? -11.852 -0.242 12.227 1 92.5 24 VAL B O 1
ATOM 1084 N N . ILE B 1 25 ? -10.008 -0.696 11.062 1 87.25 25 ILE B N 1
ATOM 1085 C CA . ILE B 1 25 ? -9.148 -0.869 12.234 1 87.25 25 ILE B CA 1
ATOM 1086 C C . ILE B 1 25 ? -8.625 0.489 12.695 1 87.25 25 ILE B C 1
ATOM 1088 O O . ILE B 1 25 ? -8.539 0.753 13.898 1 87.25 25 ILE B O 1
ATOM 1092 N N . TYR B 1 26 ? -8.195 1.229 11.797 1 87.38 26 TYR B N 1
ATOM 1093 C CA . TYR B 1 26 ? -7.617 2.543 12.047 1 87.38 26 TYR B CA 1
ATOM 1094 C C . TYR B 1 26 ? -8.055 3.543 10.984 1 87.38 26 TYR B C 1
ATOM 1096 O O . TYR B 1 26 ? -8.055 3.227 9.789 1 87.38 26 TYR B O 1
ATOM 1104 N N . ASP B 1 27 ? -8.484 4.621 11.297 1 90.31 27 ASP B N 1
ATOM 1105 C CA . ASP B 1 27 ? -8.836 5.738 10.43 1 90.31 27 ASP B CA 1
ATOM 1106 C C . ASP B 1 27 ? -8.234 7.043 10.938 1 90.31 27 ASP B C 1
ATOM 1108 O O . ASP B 1 27 ? -8.844 7.746 11.742 1 90.31 27 ASP B O 1
ATOM 1112 N N . GLY B 1 28 ? -7.023 7.211 10.336 1 80.81 28 GLY B N 1
ATOM 1113 C CA . GLY B 1 28 ? -6.359 8.43 10.773 1 80.81 28 GLY B CA 1
ATOM 1114 C C . GLY B 1 28 ? -6.863 9.672 10.062 1 80.81 28 GLY B C 1
ATOM 1115 O O . GLY B 1 28 ? -7.078 9.656 8.844 1 80.81 28 GLY B O 1
ATOM 1116 N N . LYS B 1 29 ? -7.441 10.586 10.797 1 70.94 29 LYS B N 1
ATOM 1117 C CA . LYS B 1 29 ? -7.953 11.828 10.219 1 70.94 29 LYS B CA 1
ATOM 1118 C C . LYS B 1 29 ? -6.82 12.672 9.641 1 70.94 29 LYS B C 1
ATOM 1120 O O . LYS B 1 29 ? -6.703 12.812 8.422 1 70.94 29 LYS B O 1
ATOM 1125 N N . ASP B 1 30 ? -6.137 13.312 10.43 1 59.78 30 ASP B N 1
ATOM 1126 C CA . ASP B 1 30 ? -5.211 14.312 9.906 1 59.78 30 ASP B CA 1
ATOM 1127 C C . ASP B 1 30 ? -3.766 13.828 10.016 1 59.78 30 ASP B C 1
ATOM 1129 O O . ASP B 1 30 ? -2.932 14.141 9.164 1 59.78 30 ASP B O 1
ATOM 1133 N N . ASP B 1 31 ? -3.334 13.203 10.82 1 64.69 31 ASP B N 1
ATOM 1134 C CA . ASP B 1 31 ? -1.913 12.898 10.953 1 64.69 31 ASP B CA 1
ATOM 1135 C C . ASP B 1 31 ? -1.696 11.68 11.852 1 64.69 31 ASP B C 1
ATOM 1137 O O . ASP B 1 31 ? -1.799 11.781 13.078 1 64.69 31 ASP B O 1
ATOM 1141 N N . PRO B 1 32 ? -1.342 10.547 11.242 1 66.81 32 PRO B N 1
ATOM 1142 C CA . PRO B 1 32 ? -1.155 10.344 9.805 1 66.81 32 PRO B CA 1
ATOM 1143 C C . PRO B 1 32 ? -2.453 9.992 9.086 1 66.81 32 PRO B C 1
ATOM 1145 O O . PRO B 1 32 ? -3.305 9.297 9.648 1 66.81 32 PRO B O 1
ATOM 1148 N N . ALA B 1 33 ? -2.643 10.422 8.016 1 87.44 33 ALA B N 1
ATOM 1149 C CA . ALA B 1 33 ? -3.938 10.336 7.348 1 87.44 33 ALA B CA 1
ATOM 1150 C C . ALA B 1 33 ? -4.07 9.023 6.582 1 87.44 33 ALA B C 1
ATOM 1152 O O . ALA B 1 33 ? -4.418 9.016 5.398 1 87.44 33 ALA B O 1
ATOM 1153 N N . TYR B 1 34 ? -3.727 7.934 7.277 1 92.56 34 TYR B N 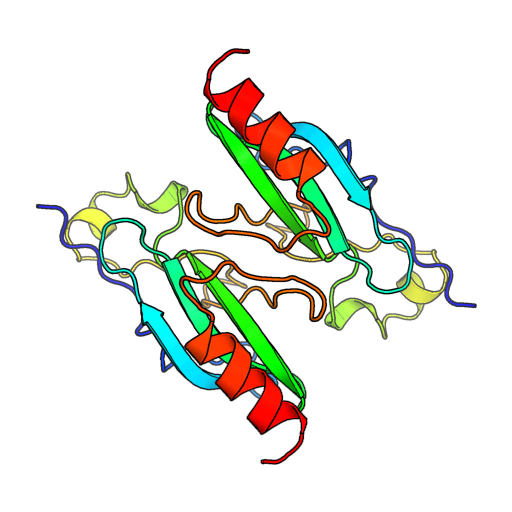1
ATOM 1154 C CA . TYR B 1 34 ? -3.963 6.652 6.629 1 92.56 34 TYR B CA 1
ATOM 1155 C C . TYR B 1 34 ? -5.066 5.875 7.336 1 92.56 34 TYR B C 1
ATOM 1157 O O . TYR B 1 34 ? -5.484 6.242 8.438 1 92.56 34 TYR B O 1
ATOM 1165 N N . SER B 1 35 ? -5.605 4.91 6.652 1 93.56 35 SER B N 1
ATOM 1166 C CA . SER B 1 35 ? -6.566 3.967 7.215 1 93.56 35 SER B CA 1
ATOM 1167 C C . SER B 1 35 ? -6.105 2.525 7.016 1 93.56 35 SER B C 1
ATOM 1169 O O . SER B 1 35 ? -5.395 2.223 6.055 1 93.56 35 SER B O 1
ATOM 1171 N N . LEU B 1 36 ? -6.391 1.753 7.945 1 91.69 36 LEU B N 1
ATOM 1172 C CA . LEU B 1 36 ? -6.195 0.307 7.941 1 91.69 36 LEU B CA 1
ATOM 1173 C C . LEU B 1 36 ? -7.516 -0.421 8.156 1 91.69 36 LEU B C 1
ATOM 1175 O O . LEU B 1 36 ? -8.32 -0.021 9 1 91.69 36 LEU B O 1
ATOM 1179 N N . ALA B 1 37 ? -7.754 -1.5 7.375 1 93.5 37 ALA B N 1
ATOM 1180 C CA . ALA B 1 37 ? -9.016 -2.229 7.508 1 93.5 37 ALA B CA 1
ATOM 1181 C C . ALA B 1 37 ? -8.82 -3.715 7.223 1 93.5 37 ALA B C 1
ATOM 1183 O O . ALA B 1 37 ? -7.906 -4.098 6.488 1 93.5 37 ALA B O 1
ATOM 1184 N N . ILE B 1 38 ? -9.578 -4.496 7.863 1 92.38 38 ILE B N 1
ATOM 1185 C CA . ILE B 1 38 ? -9.797 -5.855 7.379 1 92.38 38 ILE B CA 1
ATOM 1186 C C . ILE B 1 38 ? -10.781 -5.836 6.211 1 92.38 38 ILE B C 1
ATOM 1188 O O . ILE B 1 38 ? -11.883 -5.301 6.332 1 92.38 38 ILE B O 1
ATOM 1192 N N . ILE B 1 39 ? -10.352 -6.324 5.121 1 95 39 ILE B N 1
ATOM 1193 C CA . ILE B 1 39 ? -11.203 -6.348 3.938 1 95 39 ILE B CA 1
ATOM 1194 C C . ILE B 1 39 ? -11.359 -7.781 3.439 1 95 39 ILE B C 1
ATOM 1196 O O . ILE B 1 39 ? -10.523 -8.641 3.742 1 95 39 ILE B O 1
ATOM 1200 N N . LYS B 1 40 ? -12.484 -8.039 2.846 1 93.19 40 LYS B N 1
ATOM 1201 C CA . LYS B 1 40 ? -12.609 -9.234 2.012 1 93.19 40 LYS B CA 1
ATOM 1202 C C . LYS B 1 40 ? -12.18 -8.945 0.575 1 93.19 40 LYS B C 1
ATOM 1204 O O . LYS B 1 40 ? -12.742 -8.07 -0.082 1 93.19 40 LYS B O 1
ATOM 1209 N N . TRP B 1 41 ? -11.141 -9.523 0.193 1 91.56 41 TRP B N 1
ATOM 1210 C CA . TRP B 1 41 ? -10.602 -9.43 -1.158 1 91.56 41 TRP B CA 1
ATOM 1211 C C . TRP B 1 41 ? -10.727 -10.766 -1.889 1 91.56 41 TRP B C 1
ATOM 1213 O O . TRP B 1 41 ? -10.062 -11.742 -1.526 1 91.56 41 TRP B O 1
ATOM 1223 N N . GLU B 1 42 ? -11.469 -10.742 -2.996 1 86.88 42 GLU B N 1
ATOM 1224 C CA . GLU B 1 42 ? -11.75 -11.969 -3.736 1 86.88 42 GLU B CA 1
ATOM 1225 C C . GLU B 1 42 ? -12.117 -13.117 -2.793 1 86.88 42 GLU B C 1
ATOM 1227 O O . GLU B 1 42 ? -11.508 -14.188 -2.848 1 86.88 42 GLU B O 1
ATOM 1232 N N . ASN B 1 43 ? -12.875 -12.867 -1.796 1 87.69 43 ASN B N 1
ATOM 1233 C CA . ASN B 1 43 ? -13.477 -13.805 -0.856 1 87.69 43 ASN B CA 1
ATOM 1234 C C . ASN B 1 43 ? -12.469 -14.297 0.174 1 87.69 43 ASN B C 1
ATOM 1236 O O . ASN B 1 43 ? -12.672 -15.336 0.811 1 87.69 43 ASN B O 1
ATOM 1240 N N . THR B 1 44 ? -11.375 -13.672 0.26 1 90.56 44 THR B N 1
ATOM 1241 C CA . THR B 1 44 ? -10.391 -13.938 1.307 1 90.56 44 THR B CA 1
ATOM 1242 C C . THR B 1 44 ? -10.172 -12.703 2.174 1 90.56 44 THR B C 1
ATOM 1244 O O . THR B 1 44 ? -10.164 -11.578 1.669 1 90.56 44 THR B O 1
ATOM 1247 N N . TYR B 1 45 ? -10.016 -12.945 3.473 1 92.06 45 TYR B N 1
ATOM 1248 C CA . TYR B 1 45 ? -9.805 -11.836 4.387 1 92.06 45 TYR B CA 1
ATOM 1249 C C . TYR B 1 45 ? -8.352 -11.359 4.352 1 92.06 45 TYR B C 1
ATOM 1251 O O . TYR B 1 45 ? -7.426 -12.172 4.445 1 92.06 45 TYR B O 1
ATOM 1259 N N . LYS B 1 46 ? -8.242 -10.109 4.121 1 92.06 46 LYS B N 1
ATOM 1260 C CA . LYS B 1 46 ? -6.934 -9.484 4.004 1 92.06 46 LYS B CA 1
ATOM 1261 C C . LYS B 1 46 ? -6.863 -8.203 4.828 1 92.06 46 LYS B C 1
ATOM 1263 O O . LYS B 1 46 ? -7.887 -7.711 5.316 1 92.06 46 LYS B O 1
ATOM 1268 N N . LEU B 1 47 ? -5.68 -7.766 5.012 1 91.19 47 LEU B N 1
ATOM 1269 C CA . LEU B 1 47 ? -5.473 -6.422 5.539 1 91.19 47 LEU B CA 1
ATOM 1270 C C . LEU B 1 47 ? -5.285 -5.418 4.41 1 91.19 47 LEU B C 1
ATOM 1272 O O . LEU B 1 47 ? -4.473 -5.637 3.506 1 91.19 47 LEU B O 1
ATOM 1276 N N . GLY B 1 48 ? -6.078 -4.391 4.406 1 94.19 48 GLY B N 1
ATOM 1277 C CA . GLY B 1 48 ? -5.949 -3.285 3.471 1 94.19 48 GLY B CA 1
ATOM 1278 C C . GLY B 1 48 ? -5.441 -2.012 4.121 1 94.19 48 GLY B C 1
ATOM 1279 O O . GLY B 1 48 ? -5.789 -1.713 5.266 1 94.19 48 GLY B O 1
ATOM 1280 N N . ILE B 1 49 ? -4.672 -1.271 3.344 1 94.12 49 ILE B N 1
ATOM 1281 C CA . ILE B 1 49 ? -4.145 -0.002 3.838 1 94.12 49 ILE B CA 1
ATOM 1282 C C . ILE B 1 49 ? -4.234 1.055 2.74 1 94.12 49 ILE B C 1
ATOM 1284 O O . ILE B 1 49 ? -4.195 0.729 1.551 1 94.12 49 ILE B O 1
ATOM 1288 N N . ARG B 1 50 ? -4.441 2.311 3.172 1 96.69 50 ARG B N 1
ATOM 1289 C CA . ARG B 1 50 ? -4.434 3.42 2.223 1 96.69 50 ARG B CA 1
ATOM 1290 C C . ARG B 1 50 ? -4.125 4.738 2.922 1 96.69 50 ARG B C 1
ATOM 1292 O O . ARG B 1 50 ? -4.387 4.891 4.117 1 96.69 50 ARG B O 1
ATOM 1299 N N . TRP B 1 51 ? -3.574 5.59 2.137 1 95.62 51 TRP B N 1
ATOM 1300 C CA . TRP B 1 51 ? -3.521 6.988 2.555 1 95.62 51 TRP B CA 1
ATOM 1301 C C . TRP B 1 51 ? -4.805 7.719 2.176 1 95.62 51 TRP B C 1
ATOM 1303 O O . TRP B 1 51 ? -5.203 7.723 1.008 1 95.62 51 TRP B O 1
ATOM 1313 N N . ASN B 1 52 ? -5.418 8.312 3.109 1 95.81 52 ASN B N 1
ATOM 1314 C CA . ASN B 1 52 ? -6.676 9.008 2.857 1 95.81 52 ASN B CA 1
ATOM 1315 C C . ASN B 1 52 ? -6.453 10.32 2.119 1 95.81 52 ASN B C 1
ATOM 1317 O O . ASN B 1 52 ? -7.367 10.844 1.474 1 95.81 52 ASN B O 1
ATOM 1321 N N . ILE B 1 53 ? -5.309 10.82 2.297 1 93.38 53 ILE B N 1
ATOM 1322 C CA . ILE B 1 53 ? -4.867 12.031 1.61 1 93.38 53 ILE B CA 1
ATOM 1323 C C . ILE B 1 53 ? -3.549 11.758 0.891 1 93.38 53 ILE B C 1
ATOM 1325 O O . ILE B 1 53 ? -2.555 11.391 1.521 1 93.38 53 ILE B O 1
ATOM 1329 N N . ALA B 1 54 ? -3.588 11.906 -0.418 1 91.56 54 ALA B N 1
ATOM 1330 C CA . ALA B 1 54 ? -2.365 11.695 -1.188 1 91.56 54 ALA B CA 1
ATOM 1331 C C . ALA B 1 54 ? -1.396 12.859 -1.012 1 91.56 54 ALA B C 1
ATOM 1333 O O . ALA B 1 54 ? -1.812 13.977 -0.713 1 91.56 54 ALA B O 1
ATOM 1334 N N . TYR B 1 55 ? -0.152 12.594 -1.271 1 86.19 55 TYR B N 1
ATOM 1335 C CA . TYR B 1 55 ? 0.879 13.617 -1.144 1 86.19 55 TYR B CA 1
ATOM 1336 C C . TYR B 1 55 ? 0.56 14.828 -2.016 1 86.19 55 TYR B C 1
ATOM 1338 O O . TYR B 1 55 ? 0.686 15.969 -1.572 1 86.19 55 TYR B O 1
ATOM 1346 N N . SER B 1 56 ? 0.113 14.562 -3.238 1 86.31 56 SER B N 1
ATOM 1347 C CA . SER B 1 56 ? -0.16 15.625 -4.199 1 86.31 56 SER B CA 1
ATOM 1348 C C . SER B 1 56 ? -1.364 16.453 -3.777 1 86.31 56 SER B C 1
ATOM 1350 O O . SER B 1 56 ? -1.6 17.547 -4.32 1 86.31 56 SER B O 1
ATOM 1352 N N . GLU B 1 57 ? -2.082 15.977 -2.832 1 91.81 57 GLU B N 1
ATOM 1353 C CA . GLU B 1 57 ? -3.32 16.641 -2.447 1 91.81 57 GLU B CA 1
ATOM 1354 C C . GLU B 1 57 ? -3.096 17.594 -1.27 1 91.81 57 GLU B C 1
ATOM 1356 O O . GLU B 1 57 ? -3.941 18.438 -0.976 1 91.81 57 GLU B O 1
ATOM 1361 N N . TRP B 1 58 ? -1.979 17.484 -0.651 1 88.12 58 TRP B N 1
ATOM 1362 C CA . TRP B 1 58 ? -1.696 18.266 0.548 1 88.12 58 TRP B CA 1
ATOM 1363 C C . TRP B 1 58 ? -1.643 19.75 0.227 1 88.12 58 TRP B C 1
ATOM 1365 O O . TRP B 1 58 ? -2.064 20.594 1.034 1 88.12 58 TRP B O 1
ATOM 1375 N N . ASP B 1 59 ? -1.22 20.094 -0.932 1 89.12 59 ASP B N 1
ATOM 1376 C CA . ASP B 1 59 ? -1.034 21.516 -1.271 1 89.12 59 ASP B CA 1
ATOM 1377 C C . ASP B 1 59 ? -2.168 22.016 -2.158 1 89.12 59 ASP B C 1
ATOM 1379 O O . ASP B 1 59 ? -2.104 23.125 -2.682 1 89.12 59 ASP B O 1
ATOM 1383 N N . ASP B 1 60 ? -3.145 21.219 -2.371 1 92.62 60 ASP B N 1
ATOM 1384 C CA . ASP B 1 60 ? -4.32 21.641 -3.135 1 92.62 60 ASP B CA 1
ATOM 1385 C C . ASP B 1 60 ? -5.27 22.469 -2.275 1 92.62 60 ASP B C 1
ATOM 1387 O O . ASP B 1 60 ? -5.926 21.938 -1.374 1 92.62 60 ASP B O 1
ATOM 1391 N N . TYR B 1 61 ? -5.379 23.781 -2.602 1 93.75 61 TYR B N 1
ATOM 1392 C CA . TYR B 1 61 ? -6.121 24.734 -1.79 1 93.75 61 TYR B CA 1
ATOM 1393 C C . TYR B 1 61 ? -7.57 24.297 -1.627 1 93.75 61 TYR B C 1
ATOM 1395 O O . TYR B 1 61 ? -8.148 24.422 -0.542 1 93.75 61 TYR B O 1
ATOM 1403 N N . ARG B 1 62 ? -8.172 23.781 -2.684 1 95.19 62 ARG B N 1
ATOM 1404 C CA . ARG B 1 62 ? -9.57 23.375 -2.607 1 95.19 62 ARG B CA 1
ATOM 1405 C C . ARG B 1 62 ? -9.742 22.172 -1.678 1 95.19 62 ARG B C 1
ATOM 1407 O O . ARG B 1 62 ? -10.758 22.062 -0.99 1 95.19 62 ARG B O 1
ATOM 1414 N N . LYS B 1 63 ? -8.812 21.344 -1.64 1 93.38 63 LYS B N 1
ATOM 1415 C CA . LYS B 1 63 ? -8.852 20.172 -0.755 1 93.38 63 LYS B CA 1
ATOM 1416 C C . LYS B 1 63 ? -8.5 20.562 0.678 1 93.38 63 LYS B C 1
ATOM 1418 O O . LYS B 1 63 ? -9.117 20.078 1.627 1 93.38 63 LYS B O 1
ATOM 1423 N N . GLN B 1 64 ? -7.582 21.469 0.778 1 91.38 64 GLN B N 1
ATOM 1424 C CA . GLN B 1 64 ? -7.172 21.953 2.094 1 91.38 64 GLN B CA 1
ATOM 1425 C C . GLN B 1 64 ? -8.344 22.578 2.84 1 91.38 64 GLN B C 1
ATOM 1427 O O . GLN B 1 64 ? -8.438 22.469 4.062 1 91.38 64 GLN B O 1
ATOM 1432 N N . ASN B 1 65 ? -9.219 23.125 2.07 1 92.19 65 ASN B N 1
ATOM 1433 C CA . ASN B 1 65 ? -10.32 23.844 2.699 1 92.19 65 ASN B CA 1
ATOM 1434 C C . ASN B 1 65 ? -11.617 23.047 2.645 1 92.19 65 ASN B C 1
ATOM 1436 O O . ASN B 1 65 ? -12.695 23.578 2.934 1 92.19 65 ASN B O 1
ATOM 1440 N N . GLY B 1 66 ? -11.547 21.859 2.201 1 90.56 66 GLY B N 1
ATOM 1441 C CA . GLY B 1 66 ? -12.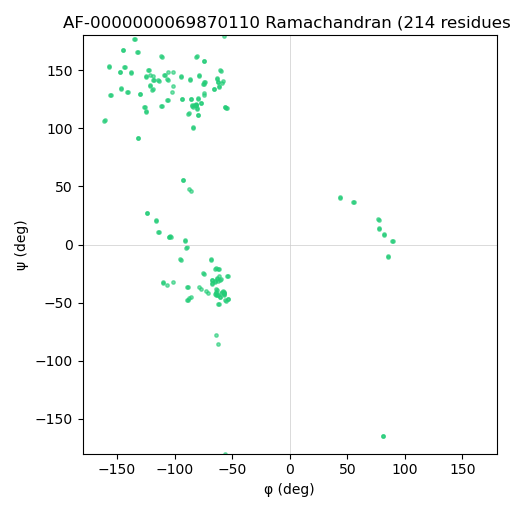688 20.953 2.244 1 90.56 66 GLY B CA 1
ATOM 1442 C C . GLY B 1 66 ? -13.656 21.156 1.099 1 90.56 66 GLY B C 1
ATOM 1443 O O . GLY B 1 66 ? -14.75 20.594 1.097 1 90.56 66 GLY B O 1
ATOM 1444 N N . GLN B 1 67 ? -13.25 22 0.147 1 95 67 GLN B N 1
ATOM 1445 C CA . GLN B 1 67 ? -14.117 22.234 -1 1 95 67 GLN B CA 1
ATOM 1446 C C . GLN B 1 67 ? -14.172 21 -1.906 1 95 67 GLN B C 1
ATOM 1448 O O . GLN B 1 67 ? -15.211 20.703 -2.486 1 95 67 GLN B O 1
ATOM 1453 N N . ASP B 1 68 ? -13.039 20.375 -2.111 1 95.44 68 ASP B N 1
ATOM 1454 C CA . ASP B 1 68 ? -12.961 19.109 -2.834 1 95.44 68 ASP B CA 1
ATOM 1455 C C . ASP B 1 68 ? -12.531 17.969 -1.908 1 95.44 68 ASP B C 1
ATOM 1457 O O . ASP B 1 68 ? -11.695 18.172 -1.021 1 95.44 68 ASP B O 1
ATOM 1461 N N . GLU B 1 69 ? -13.125 16.891 -2.123 1 95 69 GLU B N 1
ATOM 1462 C CA . GLU B 1 69 ? -12.766 15.688 -1.365 1 95 69 GLU B CA 1
ATOM 1463 C C . GLU B 1 69 ? -11.438 15.109 -1.844 1 95 69 GLU B C 1
ATOM 1465 O O . GLU B 1 69 ? -11.172 15.062 -3.047 1 95 69 GLU B O 1
ATOM 1470 N N . CYS B 1 70 ? -10.625 14.688 -0.911 1 95.5 70 CYS B N 1
ATOM 1471 C CA . CYS B 1 70 ? -9.391 13.984 -1.258 1 95.5 70 CYS B CA 1
ATOM 1472 C C . CYS B 1 70 ? -9.695 12.562 -1.709 1 95.5 70 CYS B C 1
ATOM 1474 O O . CYS B 1 70 ? -10.562 11.891 -1.142 1 95.5 70 CYS B O 1
ATOM 1476 N N . ILE B 1 71 ? -9 12.172 -2.686 1 95.56 71 ILE B N 1
ATOM 1477 C CA . ILE B 1 71 ? -9.148 10.805 -3.189 1 95.56 71 ILE B CA 1
ATOM 1478 C C . ILE B 1 71 ? -8.211 9.867 -2.434 1 95.56 71 ILE B C 1
ATOM 1480 O O . ILE B 1 71 ? -8.578 8.734 -2.123 1 95.56 71 ILE B O 1
ATOM 1484 N N . GLY B 1 72 ? -7.016 10.32 -2.084 1 94.75 72 GLY B N 1
ATOM 1485 C CA . GLY B 1 72 ? -6.027 9.523 -1.383 1 94.75 72 GLY B CA 1
ATOM 1486 C C . GLY B 1 72 ? -5.242 8.602 -2.303 1 94.75 72 GLY B C 1
ATOM 1487 O O . GLY B 1 72 ? -5.156 8.852 -3.506 1 94.75 72 GLY B O 1
ATOM 1488 N N . ASN B 1 73 ? -4.574 7.645 -1.68 1 94.5 73 ASN B N 1
ATOM 1489 C CA . ASN B 1 73 ? -3.717 6.688 -2.371 1 94.5 73 ASN B CA 1
ATOM 1490 C C . ASN B 1 73 ? -3.74 5.32 -1.692 1 94.5 73 ASN B C 1
ATOM 1492 O O . ASN B 1 73 ? -3.654 5.23 -0.467 1 94.5 73 ASN B O 1
ATOM 1496 N N . PRO B 1 74 ? -3.871 4.34 -2.582 1 95.75 74 PRO B N 1
ATOM 1497 C CA . PRO B 1 74 ? -3.949 4.266 -4.043 1 95.75 74 PRO B CA 1
ATOM 1498 C C . PRO B 1 74 ? -5.344 4.59 -4.574 1 95.75 74 PRO B C 1
ATOM 1500 O O . PRO B 1 74 ? -6.289 4.723 -3.797 1 95.75 74 PRO B O 1
ATOM 1503 N N . GLN B 1 75 ? -5.363 4.891 -5.824 1 94.12 75 GLN B N 1
ATOM 1504 C CA . GLN B 1 75 ? -6.621 5.125 -6.527 1 94.12 75 GLN B CA 1
ATOM 1505 C C . GLN B 1 75 ? -6.555 4.594 -7.957 1 94.12 75 GLN B C 1
ATOM 1507 O O . GLN B 1 75 ? -5.469 4.367 -8.492 1 94.12 75 GLN B O 1
ATOM 1512 N N . SER B 1 76 ? -7.676 4.262 -8.445 1 90 76 SER B N 1
ATOM 1513 C CA . SER B 1 76 ? -7.801 3.887 -9.852 1 90 76 SER B CA 1
ATOM 1514 C C . SER B 1 76 ? -8.852 4.73 -10.555 1 90 76 SER B C 1
ATOM 1516 O O . SER B 1 76 ? -10.039 4.68 -10.211 1 90 76 SER B O 1
ATOM 1518 N N . ARG B 1 77 ? -8.398 5.578 -11.539 1 89.44 77 ARG B N 1
ATOM 1519 C CA . ARG B 1 77 ? -9.281 6.441 -12.312 1 89.44 77 ARG B CA 1
ATOM 1520 C C . ARG B 1 77 ? -10.109 7.336 -11.406 1 89.44 77 ARG B C 1
ATOM 1522 O O . ARG B 1 77 ? -11.32 7.469 -11.594 1 89.44 77 ARG B O 1
ATOM 1529 N N . GLY B 1 78 ? -9.516 7.75 -10.383 1 91.5 78 GLY B N 1
ATOM 1530 C CA . GLY B 1 78 ? -10.172 8.703 -9.5 1 91.5 78 GLY B CA 1
ATOM 1531 C C . GLY B 1 78 ? -10.992 8.039 -8.414 1 91.5 78 GLY B C 1
ATOM 1532 O O . GLY B 1 78 ? -11.664 8.727 -7.637 1 91.5 78 GLY B O 1
ATOM 1533 N N . ILE B 1 79 ? -10.984 6.77 -8.344 1 95 79 ILE B N 1
ATOM 1534 C CA . ILE B 1 79 ? -11.742 6.035 -7.34 1 95 79 ILE B CA 1
ATOM 1535 C C . ILE B 1 79 ? -10.789 5.492 -6.273 1 95 79 ILE B C 1
ATOM 1537 O O . ILE B 1 79 ? -9.828 4.793 -6.59 1 95 79 ILE B O 1
ATOM 1541 N N . PRO B 1 80 ? -11.047 5.828 -5.012 1 96.44 80 PRO B N 1
ATOM 1542 C CA . PRO B 1 80 ? -10.18 5.309 -3.955 1 96.44 80 PRO B CA 1
ATOM 1543 C C . PRO B 1 80 ? -10.211 3.787 -3.859 1 96.44 80 PRO B C 1
ATOM 1545 O O . PRO B 1 80 ? -11.266 3.176 -4.027 1 96.44 80 PRO B O 1
ATOM 1548 N N . THR B 1 81 ? -9.055 3.195 -3.629 1 96.56 81 THR B N 1
ATOM 1549 C CA . THR B 1 81 ? -8.922 1.754 -3.461 1 96.56 81 THR B CA 1
ATOM 1550 C C . THR B 1 81 ? -8.023 1.432 -2.27 1 96.56 81 THR B C 1
ATOM 1552 O O . THR B 1 81 ? -7.531 2.338 -1.592 1 96.56 81 THR B O 1
ATOM 1555 N N . TRP B 1 82 ? -7.871 0.17 -1.966 1 96.62 82 TRP B N 1
ATOM 1556 C CA . TRP B 1 82 ? -7 -0.315 -0.901 1 96.62 82 TRP B CA 1
ATOM 1557 C C . TRP B 1 82 ? -5.738 -0.95 -1.479 1 96.62 82 TRP B C 1
ATOM 1559 O O . TRP B 1 82 ? -5.785 -1.589 -2.531 1 96.62 82 TRP B O 1
ATOM 1569 N N . PHE B 1 83 ? -4.629 -0.732 -0.841 1 96.44 83 PHE B N 1
ATOM 1570 C CA . PHE B 1 83 ? -3.479 -1.608 -1.027 1 96.44 83 PHE B CA 1
ATOM 1571 C C . PHE B 1 83 ? -3.576 -2.828 -0.119 1 96.44 83 PHE B C 1
ATOM 1573 O O . PHE B 1 83 ? -3.643 -2.695 1.104 1 96.44 83 PHE B O 1
ATOM 1580 N N . VAL B 1 84 ? -3.613 -3.938 -0.723 1 94.88 84 VAL B N 1
ATOM 1581 C CA . VAL B 1 84 ? -3.719 -5.172 0.046 1 94.88 84 VAL B CA 1
ATOM 1582 C C . VAL B 1 84 ? -2.342 -5.574 0.57 1 94.88 84 VAL B C 1
ATOM 1584 O O . VAL B 1 84 ? -1.416 -5.805 -0.212 1 94.88 84 VAL B O 1
ATOM 1587 N N . LEU B 1 85 ? -2.225 -5.664 1.836 1 91.38 85 LEU B N 1
ATOM 1588 C CA . LEU B 1 85 ? -0.946 -6.031 2.436 1 91.38 85 LEU B CA 1
ATOM 1589 C C . LEU B 1 85 ? -0.714 -7.535 2.342 1 91.38 85 LEU B C 1
ATOM 1591 O O . LEU B 1 85 ? -1.661 -8.32 2.432 1 91.38 85 LEU B O 1
ATOM 1595 N N . PRO B 1 86 ? 0.56 -7.922 2.154 1 88.25 86 PRO B N 1
ATOM 1596 C CA . PRO B 1 86 ? 0.851 -9.359 2.133 1 88.25 86 PRO B CA 1
ATOM 1597 C C . PRO B 1 86 ? 0.471 -10.055 3.436 1 88.25 86 PRO B C 1
ATOM 1599 O O . PRO B 1 86 ? 0.627 -9.484 4.516 1 88.25 86 PRO B O 1
ATOM 1602 N N . ASP B 1 87 ? 0.104 -11.336 3.311 1 82.31 87 ASP B N 1
ATOM 1603 C CA . ASP B 1 87 ? -0.388 -12.109 4.445 1 82.31 87 ASP B CA 1
ATOM 1604 C C . ASP B 1 87 ? 0.721 -12.352 5.469 1 82.31 87 ASP B C 1
ATOM 1606 O O . ASP B 1 87 ? 0.449 -12.508 6.66 1 82.31 87 ASP B O 1
ATOM 1610 N N . ASP B 1 88 ? 1.833 -12.43 5.035 1 73.38 88 ASP B N 1
ATOM 1611 C CA . ASP B 1 88 ? 2.912 -12.844 5.93 1 73.38 88 ASP B CA 1
ATOM 1612 C C . ASP B 1 88 ? 3.564 -11.641 6.598 1 73.38 88 ASP B C 1
ATOM 1614 O O . ASP B 1 88 ? 4.551 -11.781 7.328 1 73.38 88 ASP B O 1
ATOM 1618 N N . MET B 1 89 ? 3.008 -10.516 6.312 1 73.25 89 MET B N 1
ATOM 1619 C CA . MET B 1 89 ? 3.533 -9.336 6.992 1 73.25 89 MET B CA 1
ATOM 1620 C C . MET B 1 89 ? 3.086 -9.305 8.453 1 73.25 89 MET B C 1
ATOM 1622 O O . MET B 1 89 ? 1.947 -9.656 8.758 1 73.25 89 MET B O 1
ATOM 1626 N N . MET B 1 90 ? 4.07 -9.094 9.273 1 66.31 90 MET B N 1
ATOM 1627 C CA . MET B 1 90 ? 3.756 -8.984 10.695 1 66.31 90 MET B CA 1
ATOM 1628 C C . MET B 1 90 ? 3.734 -7.527 11.133 1 66.31 90 MET B C 1
ATOM 1630 O O . MET B 1 90 ? 4.508 -6.711 10.633 1 66.31 90 MET B O 1
ATOM 1634 N N . PHE B 1 91 ? 2.732 -7.281 11.883 1 66.06 91 PHE B N 1
ATOM 1635 C CA . PHE B 1 91 ? 2.539 -5.926 12.391 1 66.06 91 PHE B CA 1
ATOM 1636 C C . PHE B 1 91 ? 2.893 -5.844 13.867 1 66.06 91 PHE B C 1
ATOM 1638 O O . PHE B 1 91 ? 2.941 -6.863 14.555 1 66.06 91 PHE B O 1
ATOM 1645 N N . GLY B 1 92 ? 3.354 -4.691 14.172 1 64.19 92 GLY B N 1
ATOM 1646 C CA . GLY B 1 92 ? 3.691 -4.477 15.57 1 64.19 9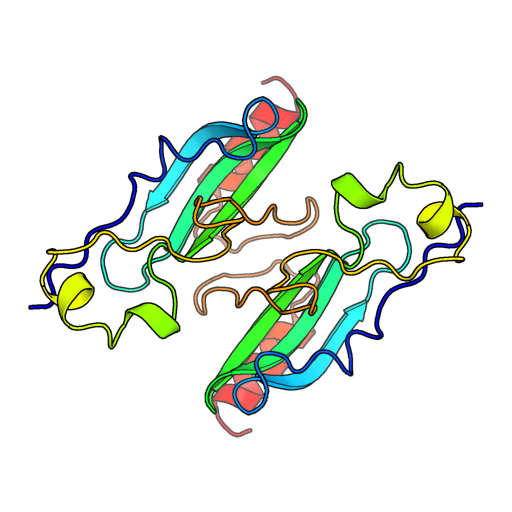2 GLY B CA 1
ATOM 1647 C C . GLY B 1 92 ? 2.523 -4.707 16.516 1 64.19 92 GLY B C 1
ATOM 1648 O O . GLY B 1 92 ? 1.431 -5.07 16.078 1 64.19 92 GLY B O 1
ATOM 1649 N N . GLU B 1 93 ? 2.871 -4.523 17.75 1 69.38 93 GLU B N 1
ATOM 1650 C CA . GLU B 1 93 ? 1.936 -4.797 18.828 1 69.38 93 GLU B CA 1
ATOM 1651 C C . GLU B 1 93 ? 0.738 -3.854 18.781 1 69.38 93 GLU B C 1
ATOM 1653 O O . GLU B 1 93 ? -0.364 -4.219 19.203 1 69.38 93 GLU B O 1
ATOM 1658 N N . LYS B 1 94 ? 0.929 -2.766 18.141 1 70.44 94 LYS B N 1
ATOM 1659 C CA . LYS B 1 94 ? -0.126 -1.76 18.078 1 70.44 94 LYS B CA 1
ATOM 1660 C C . LYS B 1 94 ? -1.373 -2.309 17.391 1 70.44 94 LYS B C 1
ATOM 1662 O O . LYS B 1 94 ? -2.494 -1.917 17.719 1 70.44 94 LYS B O 1
ATOM 1667 N N . PHE B 1 95 ? -1.199 -3.232 16.547 1 72.88 95 PHE B N 1
ATOM 1668 C CA . PHE B 1 95 ? -2.33 -3.738 15.781 1 72.88 95 PHE B CA 1
ATOM 1669 C C . PHE B 1 95 ? -2.594 -5.203 16.109 1 72.88 95 PHE B C 1
ATOM 1671 O O . PHE B 1 95 ? -3.145 -5.941 15.281 1 72.88 95 PHE B O 1
ATOM 1678 N N . SER B 1 96 ? -2.096 -5.578 17.219 1 74.88 96 SER B N 1
ATOM 1679 C CA . SER B 1 96 ? -2.188 -6.988 17.594 1 74.88 96 SER B CA 1
ATOM 1680 C C . SER B 1 96 ? -3.639 -7.461 17.609 1 74.88 96 SER B C 1
ATOM 1682 O O . SER B 1 96 ? -3.938 -8.578 17.188 1 74.88 96 SER B O 1
ATOM 1684 N N . GLY B 1 97 ? -4.562 -6.633 18.141 1 74.69 97 GLY B N 1
ATOM 1685 C CA . GLY B 1 97 ? -5.969 -7.004 18.141 1 74.69 97 GLY B CA 1
ATOM 1686 C C . GLY B 1 97 ? -6.539 -7.219 16.766 1 74.69 97 GLY B C 1
ATOM 1687 O O . GLY B 1 97 ? -7.254 -8.195 16.516 1 74.69 97 GLY B O 1
ATOM 1688 N N . ALA B 1 98 ? -6.234 -6.348 15.898 1 74.75 98 ALA B N 1
ATOM 1689 C CA . ALA B 1 98 ? -6.711 -6.457 14.523 1 74.75 98 ALA B CA 1
ATOM 1690 C C . ALA B 1 98 ? -6.152 -7.707 13.844 1 74.75 98 ALA B C 1
ATOM 1692 O O . ALA B 1 98 ? -6.859 -8.383 13.086 1 74.75 98 ALA B O 1
ATOM 1693 N N . MET B 1 99 ? -4.887 -7.988 14.141 1 79.62 99 MET B N 1
ATOM 1694 C CA . MET B 1 99 ? -4.262 -9.18 13.562 1 79.62 99 MET B CA 1
ATOM 1695 C C . MET B 1 99 ? -4.945 -10.445 14.062 1 79.62 99 MET B C 1
ATOM 1697 O O . MET B 1 99 ? -5.129 -11.398 13.297 1 79.62 99 MET B O 1
ATOM 1701 N N . GLN B 1 100 ? -5.219 -10.383 15.344 1 80.75 100 GLN B N 1
ATOM 1702 C CA . GLN B 1 100 ? -5.934 -11.523 15.906 1 80.75 100 GLN B CA 1
ATOM 1703 C C . GLN B 1 100 ? -7.301 -11.695 15.25 1 80.75 100 GLN B C 1
ATOM 1705 O O . GLN B 1 100 ? -7.688 -12.812 14.898 1 80.75 100 GLN B O 1
ATOM 1710 N N . ARG B 1 101 ? -8.047 -10.68 15.195 1 83.81 101 ARG B N 1
ATOM 1711 C CA . ARG B 1 101 ? -9.352 -10.703 14.539 1 83.81 101 ARG B CA 1
ATOM 1712 C C . ARG B 1 101 ? -9.242 -11.219 13.109 1 83.81 101 ARG B C 1
ATOM 1714 O O . ARG B 1 101 ? -10.039 -12.055 12.68 1 83.81 101 ARG B O 1
ATOM 1721 N N . LEU B 1 102 ? -8.328 -10.742 12.375 1 83.19 102 LEU B N 1
ATOM 1722 C CA . LEU B 1 102 ? -8.062 -11.188 11.016 1 83.19 102 LEU B CA 1
ATOM 1723 C C . LEU B 1 102 ? -7.824 -12.695 10.977 1 83.19 102 LEU B C 1
ATOM 1725 O O . LEU B 1 102 ? -8.375 -13.398 10.125 1 83.19 102 LEU B O 1
ATOM 1729 N N . ASP B 1 103 ? -6.953 -13.133 11.891 1 82.5 103 ASP B N 1
ATOM 1730 C CA . ASP B 1 103 ? -6.648 -14.555 11.961 1 82.5 103 ASP B CA 1
ATOM 1731 C C . ASP B 1 103 ? -7.91 -15.375 12.227 1 82.5 103 ASP B C 1
ATOM 1733 O O . ASP B 1 103 ? -8.094 -16.453 11.648 1 82.5 103 ASP B O 1
ATOM 1737 N N . GLU B 1 104 ? -8.75 -14.828 13.125 1 85.38 104 GLU B N 1
ATOM 1738 C CA . GLU B 1 104 ? -10.008 -15.492 13.445 1 85.38 104 GLU B CA 1
ATOM 1739 C C . GLU B 1 104 ? -10.914 -15.578 12.219 1 85.38 104 GLU B C 1
ATOM 1741 O O . GLU B 1 104 ? -11.516 -16.625 11.961 1 85.38 104 GLU B O 1
ATOM 1746 N N . LEU B 1 105 ? -10.984 -14.586 11.531 1 84.94 105 LEU B N 1
ATOM 1747 C CA . LEU B 1 105 ? -11.805 -14.547 10.328 1 84.94 105 LEU B CA 1
ATOM 1748 C C . LEU B 1 105 ? -11.281 -15.523 9.281 1 84.94 105 LEU B C 1
ATOM 1750 O O . LEU B 1 105 ? -12.062 -16.219 8.625 1 84.94 105 LEU B O 1
ATOM 1754 N N . ARG B 1 106 ? -9.961 -15.539 9.141 1 81.31 106 ARG B N 1
ATOM 1755 C CA . ARG B 1 106 ? -9.344 -16.422 8.164 1 81.31 106 ARG B CA 1
ATOM 1756 C C . ARG B 1 106 ? -9.617 -17.891 8.5 1 81.31 106 ARG B C 1
ATOM 1758 O O . ARG B 1 106 ? -9.711 -18.734 7.602 1 81.31 106 ARG B O 1
ATOM 1765 N N . LYS B 1 107 ? -9.75 -18.094 9.773 1 84.25 107 LYS B N 1
ATOM 1766 C CA . LYS B 1 107 ? -9.977 -19.453 10.242 1 84.25 107 LYS B CA 1
ATOM 1767 C C . LYS B 1 107 ? -11.477 -19.766 10.312 1 84.25 107 LYS B C 1
ATOM 1769 O O . LYS B 1 107 ? -11.867 -20.906 10.523 1 84.25 107 LYS B O 1
ATOM 1774 N N . GLY B 1 108 ? -12.234 -18.797 10.023 1 75.06 108 GLY B N 1
ATOM 1775 C CA . GLY B 1 108 ? -13.672 -18.984 10.109 1 75.06 108 GLY B CA 1
ATOM 1776 C C . GLY B 1 108 ? -14.195 -18.953 11.531 1 75.06 108 GLY B C 1
ATOM 1777 O O . GLY B 1 108 ? -15.141 -19.672 11.867 1 75.06 108 GLY B O 1
ATOM 1778 N N . LYS B 1 109 ? -13.398 -18.312 12.422 1 68.44 109 LYS B N 1
ATOM 1779 C CA . LYS B 1 109 ? -13.875 -18.203 13.797 1 68.44 109 LYS B CA 1
ATOM 1780 C C . LYS B 1 109 ? -14.516 -16.844 14.047 1 68.44 109 LYS B C 1
ATOM 1782 O O . LYS B 1 109 ? -14.117 -15.844 13.445 1 68.44 109 LYS B O 1
#

Radius of gyration: 17.18 Å; Cα contacts (8 Å, |Δi|>4): 433; chains: 2; bounding box: 41×47×42 Å

Foldseek 3Di:
DQPAAFDDPQPQAPPPPFKHFPAWQDQDVVVQRKTWTFMRGNNATFIWIWRRAAPVRCPPPCRSNHVDHHQTPDDDPSGHHTDTDDPPDDDDPVCVVVNVVNVCVNVVD/DQPAAFDDPQPQAPPPPFKHFDAWQDQDVVVQHKTWTFMQGNNATFIWIWRRAAPVRCPPPCRSNHVDHHQTPDDDPSGHHTDTDDPPDDDDPVCVVVNVVNVCVRVVD